Protein AF-A0AAV2QDE0-F1 (afdb_monomer_lite)

Sequence (222 aa):
MNEEVVSFLNFLGCCQRCILVFLGVQTIEAYYDTSSIQKAITEIITTQSPKWESKVGSSVTEIAMTRCFGNTLSCKETEEVSAAVKRQKLNTCVTCLGLFQWACSKEAQNVMVDVIRTADYDCLDLSIVVTLPLSITFRVQRVWEQLLQNYPNFPSNHRIFTIDIMKELWKNITGPLVASQVGKAFHPGKQINLALEVKAHYPDDAKDCSVLFINMLWLKPN

pLDDT: mean 79.31, std 23.96, range [24.48, 97.75]

Secondary structure (DSSP, 8-state):
-HHHHHHHHHHHT--HHHHHHHTT---GGGGSSHHHHHHHHHHHHHSSS--------S----------------PPP------------PPPPTTTTTTTTGGGSHHHHHHHHHHHHHHT---SEEEEEEE--HHHHHHHHHHHHHHHHH-TTS--TTTTTHHHHHHHHHHHHHHHHHHHHTT-EE-TT---S-EEEEE---TTHHHHHHHHHHHHTT----

Structure (mmCIF, N/CA/C/O backbone):
data_AF-A0AAV2QDE0-F1
#
_entry.id   AF-A0AAV2QDE0-F1
#
loop_
_atom_site.group_PDB
_atom_site.id
_atom_site.type_symbol
_atom_site.label_atom_id
_atom_site.label_alt_id
_atom_site.label_comp_id
_atom_site.label_asym_id
_atom_site.label_entity_id
_atom_site.label_seq_id
_atom_site.pdbx_PDB_ins_code
_atom_site.Cartn_x
_atom_site.Cartn_y
_atom_site.Cartn_z
_atom_site.occupancy
_atom_site.B_iso_or_equiv
_atom_site.auth_seq_id
_atom_site.auth_comp_id
_atom_site.auth_asym_id
_atom_site.auth_atom_id
_atom_site.pdbx_PDB_model_num
ATOM 1 N N . MET A 1 1 ? 8.062 12.483 -20.525 1.00 83.75 1 MET A N 1
ATOM 2 C CA . MET A 1 1 ? 8.635 11.680 -19.422 1.00 83.75 1 MET A CA 1
ATOM 3 C C . MET A 1 1 ? 7.604 11.271 -18.369 1.00 83.75 1 MET A C 1
ATOM 5 O O . MET A 1 1 ? 7.247 10.106 -18.361 1.00 83.75 1 MET A O 1
ATOM 9 N N . ASN A 1 2 ? 7.086 12.156 -17.499 1.00 89.06 2 ASN A N 1
ATOM 10 C CA . ASN A 1 2 ? 6.163 11.729 -16.420 1.00 89.06 2 ASN A CA 1
ATOM 11 C C . ASN A 1 2 ? 4.865 11.080 -16.941 1.00 89.06 2 ASN A C 1
ATOM 13 O O . ASN A 1 2 ? 4.440 10.056 -16.415 1.00 89.06 2 ASN A O 1
ATOM 17 N N . GLU A 1 3 ? 4.270 11.628 -18.001 1.00 94.06 3 GLU A N 1
ATOM 18 C CA . GLU A 1 3 ? 3.082 11.053 -18.654 1.00 94.06 3 GLU A CA 1
ATOM 19 C C . GLU A 1 3 ? 3.340 9.656 -19.241 1.00 94.06 3 GLU A C 1
ATOM 21 O O . GLU A 1 3 ? 2.526 8.744 -19.085 1.00 94.06 3 GLU A O 1
ATOM 26 N N . GLU A 1 4 ? 4.502 9.464 -19.866 1.00 95.12 4 GLU A N 1
ATOM 27 C CA . GLU A 1 4 ? 4.924 8.180 -20.435 1.00 95.12 4 GLU A CA 1
ATOM 28 C C . GLU A 1 4 ? 5.150 7.148 -19.326 1.00 95.12 4 GLU A C 1
ATOM 30 O O . GLU A 1 4 ? 4.682 6.017 -19.435 1.00 95.12 4 GLU A O 1
ATOM 35 N N . VAL A 1 5 ? 5.775 7.551 -18.212 1.00 95.94 5 VAL A N 1
ATOM 36 C CA . VAL A 1 5 ? 5.958 6.705 -17.023 1.00 95.94 5 VAL A CA 1
ATOM 37 C C . VAL A 1 5 ? 4.614 6.302 -16.415 1.00 95.94 5 VAL A C 1
ATOM 39 O O . VAL A 1 5 ? 4.403 5.126 -16.124 1.00 95.94 5 VAL A O 1
ATOM 42 N N . VAL A 1 6 ? 3.674 7.240 -16.255 1.00 96.38 6 VAL A N 1
ATOM 43 C CA . VAL A 1 6 ? 2.316 6.940 -15.768 1.00 96.38 6 VAL A CA 1
ATOM 44 C C . VAL A 1 6 ? 1.616 5.953 -16.699 1.00 96.38 6 VAL A C 1
ATOM 46 O O . VAL A 1 6 ? 1.028 4.973 -16.235 1.00 96.38 6 VAL A O 1
ATOM 49 N N . SER A 1 7 ? 1.690 6.182 -18.008 1.00 96.56 7 SER A N 1
ATOM 50 C CA . SER A 1 7 ? 1.091 5.305 -19.018 1.00 96.56 7 SER A CA 1
ATOM 51 C C . SER A 1 7 ? 1.717 3.911 -18.992 1.00 96.56 7 SER A C 1
ATOM 53 O O . SER A 1 7 ? 1.004 2.911 -19.032 1.00 96.56 7 SER A O 1
ATOM 55 N N . PHE A 1 8 ? 3.037 3.833 -18.832 1.00 97.75 8 PHE A N 1
ATOM 56 C CA . PHE A 1 8 ? 3.780 2.585 -18.712 1.00 97.75 8 PHE A CA 1
ATOM 57 C C . PHE A 1 8 ? 3.402 1.795 -17.456 1.00 97.75 8 PHE A C 1
ATOM 59 O O . PHE A 1 8 ? 3.115 0.604 -17.542 1.00 97.75 8 PHE A O 1
ATOM 66 N N . LEU A 1 9 ? 3.334 2.441 -16.289 1.00 97.12 9 LEU A N 1
ATOM 67 C CA . LEU A 1 9 ? 2.935 1.775 -15.046 1.00 97.12 9 LEU A CA 1
ATOM 68 C C . LEU A 1 9 ? 1.473 1.302 -15.096 1.00 97.12 9 LEU A C 1
ATOM 70 O O . LEU A 1 9 ? 1.162 0.209 -14.621 1.00 97.12 9 LEU A O 1
ATOM 74 N N . ASN A 1 10 ? 0.578 2.081 -15.714 1.00 96.44 10 ASN A N 1
ATOM 75 C CA . ASN A 1 10 ? -0.789 1.633 -15.993 1.00 96.44 10 ASN A CA 1
ATOM 76 C C . ASN A 1 10 ? -0.799 0.408 -16.916 1.00 96.44 10 ASN A C 1
ATOM 78 O O . ASN A 1 10 ? -1.497 -0.561 -16.627 1.00 96.44 10 ASN A O 1
ATOM 82 N N . PHE A 1 11 ? -0.004 0.426 -17.990 1.00 96.56 11 PHE A N 1
ATOM 83 C CA . PHE A 1 11 ? 0.125 -0.693 -18.925 1.00 96.56 11 PHE A CA 1
ATOM 84 C C . PHE A 1 11 ? 0.644 -1.968 -18.244 1.00 96.56 11 PHE A C 1
ATOM 86 O O . PHE A 1 11 ? 0.137 -3.055 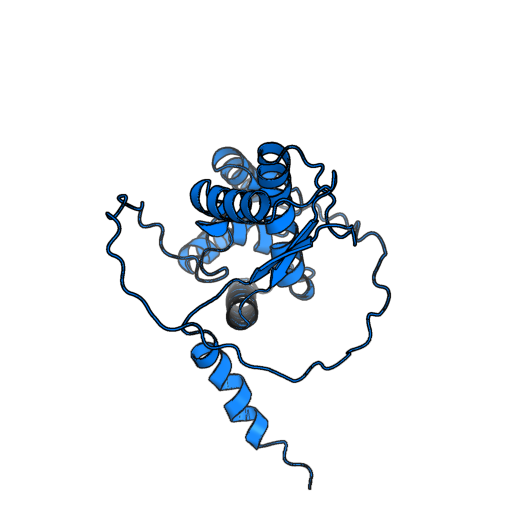-18.513 1.00 96.56 11 PHE A O 1
ATOM 93 N N . LEU A 1 12 ? 1.587 -1.846 -17.302 1.00 96.44 12 LEU A N 1
ATOM 94 C CA . LEU A 1 12 ? 2.040 -2.970 -16.477 1.00 96.44 12 LEU A CA 1
ATOM 95 C C . LEU A 1 12 ? 0.949 -3.513 -15.537 1.00 96.44 12 LEU A C 1
ATOM 97 O O . LEU A 1 12 ? 1.091 -4.622 -15.028 1.00 96.44 12 LEU A O 1
ATOM 101 N N . GLY A 1 13 ? -0.132 -2.766 -15.300 1.00 96.69 13 GLY A N 1
ATOM 102 C CA . GLY A 1 13 ? -1.232 -3.155 -14.417 1.00 96.69 13 GLY A CA 1
ATOM 103 C C . GLY A 1 13 ? -1.088 -2.651 -12.978 1.00 96.69 13 GLY A C 1
ATOM 104 O O . GLY A 1 13 ? -1.646 -3.250 -12.051 1.00 96.69 13 GLY A O 1
ATOM 105 N N . CYS A 1 14 ? -0.325 -1.579 -12.746 1.00 97.50 14 CYS A N 1
ATOM 106 C CA . CYS A 1 14 ? -0.274 -0.919 -11.444 1.00 97.50 14 CYS A CA 1
ATOM 107 C C . CYS A 1 14 ? -1.583 -0.162 -11.167 1.00 97.50 14 CYS A C 1
ATOM 109 O O . CYS A 1 14 ? -2.094 0.560 -12.017 1.00 97.50 14 CYS A O 1
ATOM 111 N N . CYS A 1 15 ? -2.109 -0.263 -9.943 1.00 96.88 15 CYS A N 1
ATOM 112 C CA . CYS A 1 15 ? -3.189 0.625 -9.509 1.00 96.88 15 CYS A CA 1
ATOM 113 C C . CYS A 1 15 ? -2.676 2.059 -9.320 1.00 96.88 15 CYS A C 1
ATOM 115 O O . CYS A 1 15 ? -1.498 2.269 -9.030 1.00 96.88 15 CYS A O 1
ATOM 117 N N . GLN A 1 16 ? -3.574 3.042 -9.385 1.00 96.12 16 GLN A N 1
ATOM 118 C CA . GLN A 1 16 ? -3.204 4.459 -9.322 1.00 96.12 16 GLN A CA 1
ATOM 119 C C . GLN A 1 16 ? -2.450 4.849 -8.038 1.00 96.12 16 GLN A C 1
ATOM 121 O O . GLN A 1 16 ? -1.504 5.626 -8.095 1.00 96.12 16 GLN A O 1
ATOM 126 N N . ARG A 1 17 ? -2.785 4.252 -6.887 1.00 96.50 17 ARG A N 1
ATOM 127 C CA . ARG A 1 17 ? -2.026 4.462 -5.641 1.00 96.50 17 ARG A CA 1
ATOM 128 C C . ARG A 1 17 ? -0.595 3.922 -5.742 1.00 96.50 17 ARG A C 1
ATOM 130 O O . ARG A 1 17 ? 0.334 4.595 -5.323 1.00 96.50 17 ARG A O 1
ATOM 137 N N . CYS A 1 18 ? -0.381 2.751 -6.351 1.00 96.94 18 CYS A N 1
ATOM 138 C CA . CYS A 1 18 ? 0.980 2.266 -6.617 1.00 96.94 18 CYS A CA 1
ATOM 139 C C . CYS A 1 18 ? 1.737 3.185 -7.576 1.00 96.94 18 CYS A C 1
ATOM 141 O O . CYS A 1 18 ? 2.930 3.384 -7.384 1.00 96.94 18 CYS A O 1
ATOM 143 N N . ILE A 1 19 ? 1.059 3.759 -8.573 1.00 96.75 19 ILE A N 1
ATOM 144 C CA . ILE A 1 19 ? 1.671 4.729 -9.489 1.00 96.75 19 ILE A CA 1
ATOM 145 C C . ILE A 1 19 ? 2.197 5.935 -8.705 1.00 96.75 19 ILE A C 1
ATOM 147 O O . ILE A 1 19 ? 3.362 6.280 -8.862 1.00 96.75 19 ILE A O 1
ATOM 151 N N . LEU A 1 20 ? 1.399 6.512 -7.801 1.00 95.88 20 LEU A N 1
ATOM 152 C CA . LEU A 1 20 ? 1.847 7.606 -6.930 1.00 95.88 20 LEU A CA 1
ATOM 153 C C . LEU A 1 20 ? 3.076 7.224 -6.085 1.00 95.88 20 LEU A C 1
ATOM 155 O O . LEU A 1 20 ? 4.007 8.022 -5.973 1.00 95.88 20 LEU A O 1
ATOM 159 N N . VAL A 1 21 ? 3.126 5.990 -5.567 1.00 95.81 21 VAL A N 1
ATOM 160 C CA . VAL A 1 21 ? 4.298 5.484 -4.831 1.00 95.81 21 VAL A CA 1
ATOM 161 C C . VAL A 1 21 ? 5.543 5.436 -5.724 1.00 95.81 21 VAL A C 1
ATOM 163 O O . VAL A 1 21 ? 6.599 5.918 -5.319 1.00 95.81 21 VAL A O 1
ATOM 166 N N . PHE A 1 22 ? 5.441 4.903 -6.948 1.00 95.50 22 PHE A N 1
ATOM 167 C CA . PHE A 1 22 ? 6.568 4.879 -7.892 1.00 95.50 22 PHE A CA 1
ATOM 168 C C . PHE A 1 22 ? 7.001 6.284 -8.320 1.00 95.50 22 PHE A C 1
ATOM 170 O O . PHE A 1 22 ? 8.195 6.525 -8.477 1.00 95.50 22 PHE A O 1
ATOM 177 N N . LEU A 1 23 ? 6.063 7.225 -8.426 1.00 93.25 23 LEU A N 1
ATOM 178 C CA . LEU A 1 23 ? 6.340 8.640 -8.688 1.00 93.25 23 LEU A CA 1
ATOM 179 C C . LEU A 1 23 ? 6.908 9.392 -7.471 1.00 93.25 23 LEU A C 1
ATOM 181 O O . LEU A 1 23 ? 7.260 10.562 -7.594 1.00 93.25 23 LEU A O 1
ATOM 185 N N . GLY A 1 24 ? 7.021 8.739 -6.310 1.00 91.38 24 GLY A N 1
ATOM 186 C CA . GLY A 1 24 ? 7.636 9.312 -5.113 1.00 91.38 24 GLY A CA 1
ATOM 187 C C . GLY A 1 24 ? 6.728 10.260 -4.326 1.00 91.38 24 GLY A C 1
ATOM 188 O O . GLY A 1 24 ? 7.225 11.061 -3.538 1.00 91.38 24 GLY A O 1
ATOM 189 N N . VAL A 1 25 ? 5.407 10.187 -4.509 1.00 91.38 25 VAL A N 1
ATOM 190 C CA . VAL A 1 25 ? 4.454 11.018 -3.762 1.00 91.38 25 VAL A CA 1
ATOM 191 C C . VAL A 1 25 ? 4.345 10.521 -2.326 1.00 91.38 25 VAL A C 1
ATOM 193 O O . VAL A 1 25 ? 3.941 9.385 -2.086 1.00 91.38 25 VAL A O 1
ATOM 196 N N . GLN A 1 26 ? 4.672 11.380 -1.364 1.00 84.69 26 GLN A N 1
ATOM 197 C CA . GLN A 1 26 ? 4.630 11.044 0.066 1.00 84.69 26 GLN A CA 1
ATOM 198 C C . GLN A 1 26 ? 3.482 11.726 0.819 1.00 84.69 26 GLN A C 1
ATOM 200 O O . GLN A 1 26 ? 3.213 11.375 1.965 1.00 84.69 26 GLN A O 1
ATOM 205 N N . THR A 1 27 ? 2.791 12.683 0.194 1.00 89.56 27 THR A N 1
ATOM 206 C CA . THR A 1 27 ? 1.633 13.356 0.791 1.00 89.56 27 THR A CA 1
ATOM 207 C C . THR A 1 27 ? 0.468 12.387 0.882 1.00 89.56 27 THR A C 1
ATOM 209 O O . THR A 1 27 ? 0.013 11.840 -0.122 1.00 89.56 27 THR A O 1
ATOM 212 N N . ILE A 1 28 ? -0.014 12.141 2.096 1.00 90.69 28 ILE A N 1
ATOM 213 C CA . ILE A 1 28 ? -1.035 11.124 2.330 1.00 90.69 28 ILE A CA 1
ATOM 214 C C . ILE A 1 28 ? -2.388 11.501 1.728 1.00 90.69 28 ILE A C 1
ATOM 216 O O . ILE A 1 28 ? -3.128 10.641 1.254 1.00 90.69 28 ILE A O 1
ATOM 220 N N . GLU A 1 29 ? -2.681 12.795 1.687 1.00 92.62 29 GLU A N 1
ATOM 221 C CA . GLU A 1 29 ? -3.924 13.353 1.173 1.00 92.62 29 GLU A CA 1
ATOM 222 C C . GLU A 1 29 ? -4.136 12.964 -0.293 1.00 92.62 29 GLU A C 1
ATOM 224 O O . GLU A 1 29 ? -5.266 12.741 -0.720 1.00 92.62 29 GLU A O 1
ATOM 229 N N . ALA A 1 30 ? -3.045 12.772 -1.044 1.00 94.50 30 ALA A N 1
ATOM 230 C CA . ALA A 1 30 ? -3.083 12.314 -2.428 1.00 94.50 30 ALA A CA 1
ATOM 231 C C . ALA A 1 30 ? -3.650 10.890 -2.594 1.00 94.50 30 ALA A C 1
ATOM 233 O O . ALA A 1 30 ? -3.964 10.491 -3.712 1.00 94.50 30 ALA A O 1
ATOM 234 N N . TYR A 1 31 ? -3.785 10.111 -1.515 1.00 94.69 31 TYR A N 1
ATOM 235 C CA . TYR A 1 31 ? -4.162 8.696 -1.564 1.00 94.69 31 TYR A CA 1
ATOM 236 C C . TYR A 1 31 ? -5.587 8.393 -1.085 1.00 94.69 31 TYR A C 1
ATOM 238 O O . TYR A 1 31 ? -6.036 7.248 -1.240 1.00 94.69 31 TYR A O 1
ATOM 246 N N . TYR A 1 32 ? -6.302 9.360 -0.504 1.00 90.00 32 TYR A N 1
ATOM 247 C CA . TYR A 1 32 ? -7.589 9.099 0.150 1.00 90.00 32 TYR A CA 1
ATOM 248 C C . TYR A 1 32 ? -8.667 8.633 -0.824 1.00 90.00 32 TYR A C 1
ATOM 250 O O . TYR A 1 32 ? -9.227 7.547 -0.655 1.00 90.00 32 TYR A O 1
ATOM 258 N N . ASP A 1 33 ? -8.904 9.392 -1.885 1.00 90.31 33 ASP A N 1
ATOM 259 C CA . ASP A 1 33 ? -9.987 9.142 -2.828 1.00 90.31 33 ASP A CA 1
ATOM 260 C C . ASP A 1 33 ? -9.535 9.308 -4.285 1.00 90.31 33 ASP A C 1
ATOM 262 O O . ASP A 1 33 ? -8.463 9.837 -4.582 1.00 90.31 33 ASP A O 1
ATOM 266 N N . THR A 1 34 ? -10.366 8.837 -5.214 1.00 90.69 34 THR A N 1
ATOM 267 C CA . THR A 1 34 ? -10.059 8.855 -6.649 1.00 90.69 34 THR A CA 1
ATOM 268 C C . THR A 1 34 ? -9.811 10.262 -7.190 1.00 90.69 34 THR A C 1
ATOM 270 O O . THR A 1 34 ? -8.960 10.415 -8.062 1.00 90.69 34 THR A O 1
ATOM 273 N N . SER A 1 35 ? -10.502 11.286 -6.680 1.00 94.31 35 SER A N 1
ATOM 274 C CA . SER A 1 35 ? -10.312 12.665 -7.139 1.00 94.31 35 SER A CA 1
ATOM 275 C C . SER A 1 35 ? -8.966 13.223 -6.677 1.00 94.31 35 SER A C 1
ATOM 277 O O . SER A 1 35 ? -8.234 13.787 -7.490 1.00 94.31 35 SER A O 1
ATOM 279 N N . SER A 1 36 ? -8.580 12.966 -5.424 1.00 94.38 36 SER A N 1
ATOM 280 C CA . SER A 1 36 ? -7.265 13.338 -4.886 1.00 94.38 36 SER A CA 1
ATOM 281 C C . SER A 1 36 ? -6.127 12.641 -5.638 1.00 94.38 36 SER A C 1
ATOM 283 O O . SER A 1 36 ? -5.142 13.280 -6.013 1.00 94.38 36 SER A O 1
ATOM 285 N N . ILE A 1 37 ? -6.304 11.356 -5.957 1.00 94.50 37 ILE A N 1
ATOM 286 C CA . ILE A 1 37 ? -5.342 10.574 -6.743 1.00 94.50 37 ILE A CA 1
ATOM 287 C C . ILE A 1 37 ? -5.195 11.145 -8.158 1.00 94.50 37 ILE A C 1
ATOM 289 O O . ILE A 1 37 ? -4.079 11.361 -8.630 1.00 94.50 37 ILE A O 1
ATOM 293 N N . GLN A 1 38 ? -6.309 11.400 -8.850 1.00 94.38 38 GLN A N 1
ATOM 294 C CA . GLN A 1 38 ? -6.293 11.955 -10.206 1.00 94.38 38 GLN A CA 1
ATOM 295 C C . GLN A 1 38 ? -5.673 13.350 -10.242 1.00 94.38 38 GLN A C 1
ATOM 297 O O . GLN A 1 38 ? -4.896 13.648 -11.151 1.00 94.38 38 GLN A O 1
ATOM 302 N N . LYS A 1 39 ? -5.973 14.183 -9.242 1.00 95.19 39 LYS A N 1
ATOM 303 C CA . LYS A 1 39 ? -5.372 15.505 -9.086 1.00 95.19 39 LYS A CA 1
ATOM 304 C C . LYS A 1 39 ? -3.854 15.402 -8.944 1.00 95.19 39 LYS A C 1
ATOM 306 O O . LYS A 1 39 ? -3.148 16.030 -9.723 1.00 95.19 39 LYS A O 1
ATOM 311 N N . ALA A 1 40 ? -3.359 14.550 -8.046 1.00 95.00 40 ALA A N 1
ATOM 312 C CA . ALA A 1 40 ? -1.923 14.355 -7.847 1.00 95.00 40 ALA A CA 1
ATOM 313 C C . ALA A 1 40 ? -1.218 13.838 -9.116 1.00 95.00 40 ALA A C 1
ATOM 315 O O . ALA A 1 40 ? -0.166 14.350 -9.491 1.00 95.00 40 ALA A O 1
ATOM 316 N N . ILE A 1 41 ? -1.812 12.867 -9.822 1.00 94.25 41 ILE A N 1
ATOM 317 C CA . ILE A 1 41 ? -1.270 12.376 -11.102 1.00 94.25 41 ILE A CA 1
ATOM 318 C C . ILE A 1 41 ? -1.211 13.510 -12.133 1.00 94.25 41 ILE A C 1
ATOM 320 O O . ILE A 1 41 ? -0.186 13.687 -12.789 1.00 94.25 41 ILE A O 1
ATOM 324 N N . THR A 1 42 ? -2.288 14.286 -12.260 1.00 94.00 42 THR A N 1
ATOM 325 C CA . THR A 1 42 ? -2.366 15.397 -13.218 1.00 94.00 42 THR A CA 1
ATOM 326 C C . THR A 1 42 ? -1.314 16.456 -12.905 1.00 94.00 42 THR A C 1
ATOM 328 O O . THR A 1 42 ? -0.580 16.857 -13.802 1.00 94.00 42 THR A O 1
ATOM 331 N N . GLU A 1 43 ? -1.169 16.841 -11.635 1.00 93.56 43 GLU A N 1
ATOM 332 C CA . GLU A 1 43 ? -0.164 17.809 -11.185 1.00 93.56 43 GLU A CA 1
ATOM 333 C C . GLU A 1 43 ? 1.264 17.357 -11.523 1.00 93.56 43 GLU A C 1
ATOM 335 O O . GLU A 1 43 ? 2.071 18.166 -11.983 1.00 93.56 43 GLU A O 1
ATOM 340 N N . ILE A 1 44 ? 1.581 16.068 -11.364 1.00 91.00 44 ILE A N 1
ATOM 341 C CA . ILE A 1 44 ? 2.902 15.506 -11.698 1.00 91.00 44 ILE A CA 1
ATOM 342 C C . ILE A 1 44 ? 3.142 15.470 -13.208 1.00 91.00 44 ILE A C 1
ATOM 344 O O . ILE A 1 44 ? 4.268 15.678 -13.663 1.00 91.00 44 ILE A O 1
ATOM 348 N N . ILE A 1 45 ? 2.101 15.203 -13.996 1.00 92.25 45 ILE A N 1
ATOM 349 C CA . ILE A 1 45 ? 2.188 15.233 -15.458 1.00 92.25 45 ILE A CA 1
ATOM 350 C C . ILE A 1 45 ? 2.434 16.667 -15.940 1.00 92.25 45 ILE A C 1
ATOM 352 O O . ILE A 1 45 ? 3.302 16.885 -16.784 1.00 92.25 45 ILE A O 1
ATOM 356 N N . THR A 1 46 ? 1.720 17.649 -15.381 1.00 89.56 46 THR A N 1
ATOM 357 C CA . THR A 1 46 ? 1.834 19.057 -15.787 1.00 89.56 46 THR A CA 1
ATOM 358 C C . THR A 1 46 ? 3.105 19.731 -15.275 1.00 89.56 46 THR A C 1
ATOM 360 O O . THR A 1 46 ? 3.628 20.637 -15.922 1.00 89.56 46 THR A O 1
ATOM 363 N N . THR A 1 47 ? 3.625 19.306 -14.122 1.00 81.94 47 THR A N 1
ATOM 364 C CA . THR A 1 47 ? 4.826 19.891 -13.516 1.00 81.94 47 THR A CA 1
ATOM 365 C C . THR A 1 47 ? 6.048 19.102 -13.978 1.00 81.94 47 THR A C 1
ATOM 367 O O . THR A 1 47 ? 6.300 17.999 -13.505 1.00 81.94 47 THR A O 1
ATOM 370 N N . GLN A 1 48 ? 6.844 19.657 -14.894 1.00 59.50 48 GLN A N 1
ATOM 371 C CA . GLN A 1 48 ? 8.017 18.988 -15.489 1.00 59.50 48 GLN A CA 1
ATOM 372 C C . GLN A 1 48 ? 9.183 18.679 -14.516 1.00 59.50 48 GLN A C 1
ATOM 374 O O . GLN A 1 48 ? 10.283 18.373 -14.967 1.00 59.50 48 GLN A O 1
ATOM 379 N N . SER A 1 49 ? 8.994 18.718 -13.193 1.00 48.62 49 SER A N 1
ATOM 380 C CA . SER A 1 49 ? 10.010 18.249 -12.244 1.00 48.62 49 SER A CA 1
ATOM 381 C C . SER A 1 49 ? 9.418 17.937 -10.863 1.00 48.62 49 SER A C 1
ATOM 383 O O . SER A 1 49 ? 8.734 18.796 -10.296 1.00 48.62 49 SER A O 1
ATOM 385 N N . PRO A 1 50 ? 9.679 16.753 -10.276 1.00 46.56 50 PRO A N 1
ATOM 386 C CA . PRO A 1 50 ? 9.341 16.495 -8.884 1.00 46.56 50 PRO A CA 1
ATOM 387 C C . PRO A 1 50 ? 10.269 17.302 -7.963 1.00 46.56 50 PRO A C 1
ATOM 389 O O . PRO A 1 50 ? 11.481 17.086 -7.924 1.00 46.56 50 PRO A O 1
ATOM 392 N N . LYS A 1 51 ? 9.693 18.222 -7.179 1.00 40.56 51 LYS A N 1
ATOM 393 C CA . LYS A 1 51 ? 10.365 18.783 -5.999 1.00 40.56 51 LYS A CA 1
ATOM 394 C C . LYS A 1 51 ? 10.436 17.683 -4.941 1.00 40.56 51 LYS A C 1
ATOM 396 O O . LYS A 1 51 ? 9.449 17.421 -4.261 1.00 40.56 51 LYS A O 1
ATOM 401 N N . TRP A 1 52 ? 11.578 17.012 -4.835 1.00 51.53 52 TRP A N 1
ATOM 402 C CA . TRP A 1 52 ? 11.844 16.130 -3.704 1.00 51.53 52 TRP A CA 1
ATOM 403 C C . TRP A 1 52 ? 12.384 16.974 -2.541 1.00 51.53 52 TRP A C 1
ATOM 405 O O . TRP A 1 52 ? 13.358 17.708 -2.698 1.00 51.53 52 TRP A O 1
ATOM 415 N N . GLU A 1 53 ? 11.758 16.875 -1.371 1.00 35.72 53 GLU A N 1
ATOM 416 C CA . GLU A 1 53 ? 12.309 17.373 -0.110 1.00 35.72 53 GLU A CA 1
ATOM 417 C C . GLU A 1 53 ? 12.465 16.178 0.833 1.00 35.72 53 GLU A C 1
ATOM 419 O O . GLU A 1 53 ? 11.482 15.580 1.270 1.00 35.72 53 GLU A O 1
ATOM 424 N N . SER A 1 54 ? 13.708 15.796 1.142 1.00 35.31 54 SER A N 1
ATOM 425 C CA . SER A 1 54 ? 13.969 14.783 2.166 1.00 35.31 54 SER A CA 1
ATOM 426 C C . SER A 1 54 ? 13.669 15.355 3.543 1.00 35.31 54 SER A C 1
ATOM 428 O O . SER A 1 54 ? 14.462 16.109 4.102 1.00 35.31 54 SER A O 1
ATOM 430 N N . LYS A 1 55 ? 12.562 14.917 4.136 1.00 32.38 55 LYS A N 1
ATOM 431 C CA . LYS A 1 55 ? 12.407 14.871 5.592 1.00 32.38 55 LYS A CA 1
ATOM 432 C C . LYS A 1 55 ? 12.161 13.431 6.022 1.00 32.38 55 LYS A C 1
ATOM 434 O O . LYS A 1 55 ? 11.088 13.083 6.498 1.00 32.38 55 LYS A O 1
ATOM 439 N N . VAL A 1 56 ? 13.186 12.590 5.877 1.00 33.66 56 VAL A N 1
ATOM 440 C CA . VAL A 1 56 ? 13.274 11.374 6.692 1.00 33.66 56 VAL A CA 1
ATOM 441 C C . VAL A 1 56 ? 13.718 11.828 8.080 1.00 33.66 56 VAL A C 1
ATOM 443 O O . VAL A 1 56 ? 14.901 12.031 8.344 1.00 33.66 56 VAL A O 1
ATOM 446 N N . GLY A 1 57 ? 12.732 12.094 8.935 1.00 32.47 57 GLY A N 1
ATOM 447 C CA . GLY A 1 57 ? 12.933 12.296 10.361 1.00 32.47 57 GLY A CA 1
ATOM 448 C C . GLY A 1 57 ? 13.466 11.012 10.988 1.00 32.47 57 GLY A C 1
ATOM 449 O O . GLY A 1 57 ? 12.885 9.941 10.839 1.00 32.47 57 GLY A O 1
ATOM 450 N N . SER A 1 58 ? 14.605 11.157 11.652 1.00 34.16 58 SER A N 1
ATOM 451 C CA . SER A 1 58 ? 15.347 10.144 12.389 1.00 34.16 58 SER A CA 1
ATOM 452 C C . SER A 1 58 ? 14.476 9.367 13.386 1.00 34.16 58 SER A C 1
ATOM 454 O O . SER A 1 58 ? 13.919 9.956 14.309 1.00 34.16 58 SER A O 1
ATOM 456 N N . SER A 1 59 ? 14.391 8.048 13.204 1.00 30.12 59 SER A N 1
ATOM 457 C CA . SER A 1 59 ? 14.165 7.047 14.259 1.00 30.12 59 SER A CA 1
ATOM 458 C C . SER A 1 59 ? 14.354 5.645 13.663 1.00 30.12 59 SER A C 1
ATOM 460 O O . SER A 1 59 ? 13.431 4.834 13.614 1.00 30.12 59 SER A O 1
ATOM 462 N N . VAL A 1 60 ? 15.559 5.355 13.170 1.00 29.45 60 VAL A N 1
ATOM 463 C CA . VAL A 1 60 ? 16.001 3.969 12.972 1.00 29.45 60 VAL A CA 1
ATOM 464 C C . VAL A 1 60 ? 16.904 3.637 14.152 1.00 29.45 60 VAL A C 1
ATOM 466 O O . VAL A 1 60 ? 18.119 3.774 14.074 1.00 29.45 60 VAL A O 1
ATOM 469 N N . THR A 1 61 ? 16.305 3.280 15.286 1.00 27.47 61 THR A N 1
ATOM 470 C CA . THR A 1 61 ? 17.021 2.513 16.310 1.00 27.47 61 THR A CA 1
ATOM 471 C C . THR A 1 61 ? 16.894 1.041 15.966 1.00 27.47 61 THR A C 1
ATOM 473 O O . THR A 1 61 ? 15.791 0.538 15.750 1.00 27.47 61 THR A O 1
ATOM 476 N N . GLU A 1 62 ? 18.052 0.395 15.882 1.00 30.34 62 GLU A N 1
ATOM 477 C CA . GLU A 1 62 ? 18.258 -1.034 15.694 1.00 30.34 62 GLU A CA 1
ATOM 478 C C . GLU A 1 62 ? 17.259 -1.863 16.508 1.00 30.34 62 GLU A C 1
ATOM 480 O O . GLU A 1 62 ? 17.244 -1.809 17.737 1.00 30.34 62 GLU A O 1
ATOM 485 N N . ILE A 1 63 ? 16.454 -2.680 15.829 1.00 30.03 63 ILE A N 1
ATOM 486 C CA . ILE A 1 63 ? 15.800 -3.818 16.471 1.00 30.03 63 ILE A CA 1
ATOM 487 C C . ILE A 1 63 ? 16.492 -5.066 15.948 1.00 30.03 63 ILE A C 1
ATOM 489 O O . ILE A 1 63 ? 16.345 -5.465 14.791 1.00 30.03 63 ILE A O 1
ATOM 493 N N . ALA A 1 64 ? 17.303 -5.628 16.839 1.00 24.48 64 ALA A N 1
ATOM 494 C CA . ALA A 1 64 ? 17.979 -6.897 16.697 1.00 24.48 64 ALA A CA 1
ATOM 495 C C . ALA A 1 64 ? 17.009 -8.007 16.263 1.00 24.48 64 ALA A C 1
ATOM 497 O O . ALA A 1 64 ? 15.875 -8.107 16.736 1.00 24.48 64 ALA A O 1
ATOM 498 N N . MET A 1 65 ? 17.489 -8.867 15.364 1.00 27.34 65 MET A N 1
ATOM 499 C CA . MET A 1 65 ? 16.813 -10.096 14.968 1.00 27.34 65 MET A CA 1
ATOM 500 C C . MET A 1 65 ? 16.674 -11.029 16.176 1.00 27.34 65 MET A C 1
ATOM 502 O O . MET A 1 65 ? 17.634 -11.702 16.551 1.00 27.34 65 MET A O 1
ATOM 506 N N . THR A 1 66 ? 15.469 -11.147 16.725 1.00 27.50 66 THR A N 1
ATOM 507 C CA . THR A 1 66 ? 15.117 -12.264 17.607 1.00 27.50 66 THR A CA 1
ATOM 508 C C . THR A 1 66 ? 14.249 -13.243 16.826 1.00 27.50 66 THR A C 1
ATOM 510 O O . THR A 1 66 ? 13.136 -12.931 16.408 1.00 27.50 66 THR A O 1
ATOM 513 N N . ARG A 1 67 ? 14.804 -14.435 16.586 1.00 28.81 67 ARG A N 1
ATOM 514 C CA . ARG A 1 67 ? 14.112 -15.595 16.013 1.00 28.81 67 ARG A CA 1
ATOM 515 C C . ARG A 1 67 ? 13.033 -16.067 16.988 1.00 28.81 67 ARG A C 1
ATOM 517 O O . ARG A 1 67 ? 13.366 -16.384 18.124 1.00 28.81 67 ARG A O 1
ATOM 524 N N . CYS A 1 68 ? 11.803 -16.242 16.513 1.00 29.30 68 CYS A N 1
ATOM 525 C CA . CYS A 1 68 ? 10.808 -17.070 17.193 1.00 29.30 68 CYS A CA 1
ATOM 526 C C . CYS A 1 68 ? 10.329 -18.169 16.239 1.00 29.30 68 CYS A C 1
ATOM 528 O O . CYS A 1 68 ? 9.705 -17.909 15.213 1.00 29.30 68 CYS A O 1
ATOM 530 N N . PHE A 1 69 ? 10.705 -19.398 16.590 1.00 25.56 69 PHE A N 1
ATOM 531 C CA . PHE A 1 69 ? 10.253 -20.667 16.028 1.00 25.56 69 PHE A CA 1
ATOM 532 C C . PHE A 1 69 ? 9.099 -21.198 16.901 1.00 25.56 69 PHE A C 1
ATOM 534 O O . PHE A 1 69 ? 9.197 -21.129 18.124 1.00 25.56 69 PHE A O 1
ATOM 541 N N . GLY A 1 70 ? 8.075 -21.792 16.273 1.00 25.81 70 GLY A N 1
ATOM 542 C CA . GLY A 1 70 ? 6.993 -22.567 16.915 1.00 25.81 70 G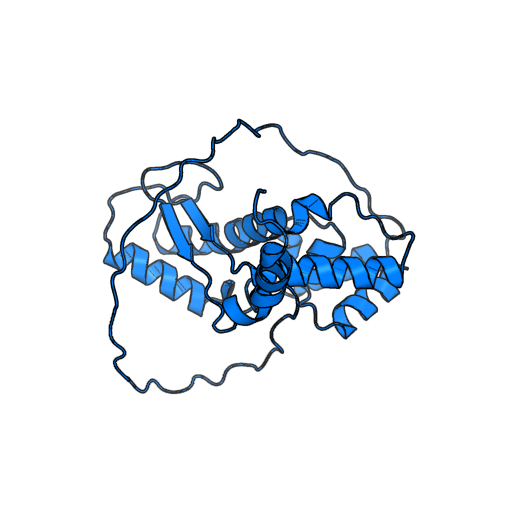LY A CA 1
ATOM 543 C C . GLY A 1 70 ? 5.747 -21.740 17.278 1.00 25.81 70 GLY A C 1
ATOM 544 O O . GLY A 1 70 ? 5.871 -20.608 17.720 1.00 25.81 70 GLY A O 1
ATOM 545 N N . ASN A 1 71 ? 4.501 -22.192 17.116 1.00 28.47 71 ASN A N 1
ATOM 546 C CA . ASN A 1 71 ? 3.957 -23.484 16.699 1.00 28.47 71 ASN A CA 1
ATOM 547 C C . ASN A 1 71 ? 2.640 -23.284 15.928 1.00 28.47 71 ASN A C 1
ATOM 549 O O . ASN A 1 71 ? 1.885 -22.343 16.164 1.00 28.47 71 ASN A O 1
ATOM 553 N N . THR A 1 72 ? 2.383 -24.228 15.028 1.00 33.34 7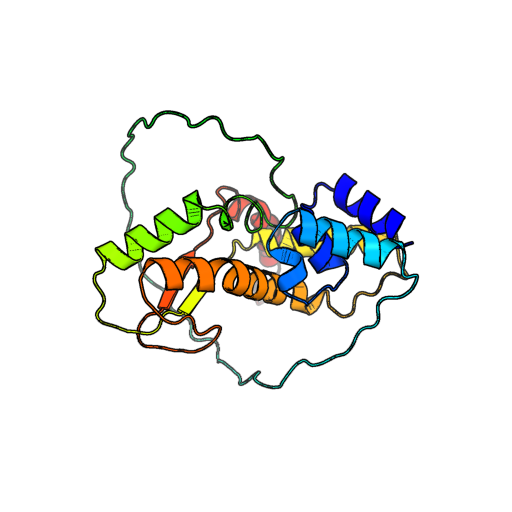2 THR A N 1
ATOM 554 C CA . THR A 1 72 ? 1.184 -24.412 14.210 1.00 33.34 72 THR A CA 1
ATOM 555 C C . THR A 1 72 ? -0.093 -24.504 15.050 1.00 33.34 72 THR A C 1
ATOM 557 O O . THR A 1 72 ? -0.218 -25.394 15.888 1.00 33.34 72 THR A O 1
ATOM 560 N N . LEU A 1 73 ? -1.085 -23.666 14.742 1.00 30.69 73 LEU A N 1
ATOM 561 C CA . LEU A 1 73 ? -2.492 -23.958 15.018 1.00 30.69 73 LEU A CA 1
ATOM 562 C C . LEU A 1 73 ? -3.255 -23.964 13.692 1.00 30.69 73 LEU A C 1
ATOM 564 O O . LEU A 1 73 ? -3.411 -22.950 13.020 1.00 30.69 73 LEU A O 1
ATOM 568 N N . SER A 1 74 ? -3.650 -25.176 13.311 1.00 29.03 74 SER A N 1
ATOM 569 C CA . SER A 1 74 ? -4.452 -25.518 12.143 1.00 29.03 74 SER A CA 1
ATOM 570 C C . SER A 1 74 ? -5.924 -25.248 12.453 1.00 29.03 74 SER A C 1
ATOM 572 O O . SER A 1 74 ? -6.515 -25.975 13.253 1.00 29.03 74 SER A O 1
ATOM 574 N N . CYS A 1 75 ? -6.535 -24.273 11.784 1.00 25.61 75 CYS A N 1
ATOM 575 C CA . CYS A 1 75 ? -7.988 -24.117 11.778 1.00 25.61 75 CYS A CA 1
ATOM 576 C C . CYS A 1 75 ? -8.556 -24.772 10.515 1.00 25.61 75 CYS A C 1
ATOM 578 O O . CYS A 1 75 ? -8.178 -24.420 9.400 1.00 25.61 75 CYS A O 1
ATOM 580 N N . LYS A 1 76 ? -9.414 -25.774 10.731 1.00 25.86 76 LYS A N 1
ATOM 581 C CA . LYS A 1 76 ? -10.079 -26.577 9.703 1.00 25.86 76 LYS A CA 1
ATOM 582 C C . LYS A 1 76 ? -11.037 -25.724 8.871 1.00 25.86 76 LYS A C 1
ATOM 584 O O . LYS A 1 76 ? -11.738 -24.867 9.403 1.00 25.86 76 LYS A O 1
ATOM 589 N N . GLU A 1 77 ? -11.073 -26.028 7.580 1.00 29.16 77 GLU A N 1
ATOM 590 C CA . GLU A 1 77 ? -12.033 -25.512 6.609 1.00 29.16 77 GLU A CA 1
ATOM 591 C C . GLU A 1 77 ? -13.462 -25.838 7.054 1.00 29.16 77 GLU A C 1
ATOM 593 O O . GLU A 1 77 ? -13.779 -26.982 7.380 1.00 29.16 77 GLU A O 1
ATOM 598 N N . THR A 1 78 ? -14.325 -24.824 7.075 1.00 25.45 78 THR A N 1
ATOM 599 C CA . THR A 1 78 ? -15.776 -25.022 7.096 1.00 25.45 78 THR A CA 1
ATOM 600 C C . THR A 1 78 ? -16.361 -24.137 6.004 1.00 25.45 78 THR A C 1
ATOM 602 O O . THR A 1 78 ? -16.165 -22.922 6.004 1.00 25.45 78 THR A O 1
ATOM 605 N N . GLU A 1 79 ? -16.991 -24.779 5.025 1.00 37.12 79 GLU A N 1
ATOM 606 C CA . GLU A 1 79 ? -17.709 -24.141 3.930 1.00 37.12 79 GLU A CA 1
ATOM 607 C C . GLU A 1 79 ? -18.967 -23.458 4.474 1.00 37.12 79 GLU A C 1
ATOM 609 O O . GLU A 1 79 ? -19.857 -24.132 4.985 1.00 37.12 79 GLU A O 1
ATOM 614 N N . GLU A 1 80 ? -19.082 -22.139 4.307 1.00 30.34 80 GLU A N 1
ATOM 615 C CA . GLU A 1 80 ? -20.376 -21.461 4.373 1.00 30.34 80 GLU A CA 1
ATOM 616 C C . GLU A 1 80 ? -20.546 -20.486 3.204 1.00 30.34 80 GLU A C 1
ATOM 618 O O . GLU A 1 80 ? -19.768 -19.559 2.962 1.00 30.34 80 GLU A O 1
ATOM 623 N N . VAL A 1 81 ? -21.606 -20.760 2.447 1.00 40.12 81 VAL A N 1
ATOM 624 C CA . VAL A 1 81 ? -22.078 -20.038 1.272 1.00 40.12 81 VAL A CA 1
ATOM 625 C C . VAL A 1 81 ? -22.640 -18.688 1.719 1.00 40.12 81 VAL A C 1
ATOM 627 O O . VAL A 1 81 ? -23.704 -18.633 2.329 1.00 40.12 81 VAL A O 1
ATOM 630 N N . SER A 1 82 ? -21.967 -17.584 1.379 1.00 34.91 82 SER A N 1
ATOM 631 C CA . SER A 1 82 ? -22.526 -16.235 1.542 1.00 34.91 82 SER A CA 1
ATOM 632 C C . SER A 1 82 ? -22.636 -15.513 0.200 1.00 34.91 82 SER A C 1
ATOM 634 O O . SER A 1 82 ? -21.747 -15.553 -0.654 1.00 34.91 82 SER A O 1
ATOM 636 N N . ALA A 1 83 ? -23.810 -14.916 -0.005 1.00 38.09 83 ALA A N 1
ATOM 637 C CA . ALA A 1 83 ? -24.272 -14.344 -1.257 1.00 38.09 83 ALA A CA 1
ATOM 638 C C . ALA A 1 83 ? -23.268 -13.347 -1.857 1.00 38.09 83 ALA A C 1
ATOM 640 O O . ALA A 1 83 ? -22.839 -12.385 -1.219 1.00 38.09 83 ALA A O 1
ATOM 641 N N . ALA A 1 84 ? -22.921 -13.574 -3.124 1.00 38.78 84 ALA A N 1
ATOM 642 C CA . ALA A 1 84 ? -21.976 -12.757 -3.864 1.00 38.78 84 ALA A CA 1
ATOM 643 C C . ALA A 1 84 ? -22.530 -11.341 -4.096 1.00 38.78 84 ALA A C 1
ATOM 645 O O . ALA A 1 84 ? -23.252 -11.077 -5.059 1.00 38.78 84 ALA A O 1
ATOM 646 N N . VAL A 1 85 ? -22.134 -10.405 -3.232 1.00 44.38 85 VAL A N 1
ATOM 647 C CA . VAL A 1 85 ? -22.145 -8.971 -3.537 1.00 44.38 85 VAL A CA 1
ATOM 648 C C . VAL A 1 85 ? -21.388 -8.787 -4.854 1.00 44.38 85 VAL A C 1
ATOM 650 O O . VAL A 1 85 ? -20.238 -9.218 -4.976 1.00 44.38 85 VAL A O 1
ATOM 653 N N . LYS A 1 86 ? -22.035 -8.201 -5.870 1.00 39.06 86 LYS A N 1
ATOM 654 C CA . LYS A 1 86 ? -21.430 -7.960 -7.188 1.00 39.06 86 LYS A CA 1
ATOM 655 C C . LYS A 1 86 ? -20.229 -7.023 -7.031 1.00 39.06 86 LYS A C 1
ATOM 657 O O . LYS A 1 86 ? -20.377 -5.809 -6.962 1.00 39.06 86 LYS A O 1
ATOM 662 N N . ARG A 1 87 ? -19.034 -7.613 -6.961 1.00 51.66 87 ARG A N 1
ATOM 663 C CA . ARG A 1 87 ? -17.749 -6.912 -6.888 1.00 51.66 87 ARG A CA 1
ATOM 664 C C . ARG A 1 87 ? -17.486 -6.224 -8.224 1.00 51.66 87 ARG A C 1
ATOM 666 O O . ARG A 1 87 ? -17.526 -6.874 -9.270 1.00 51.66 87 ARG A O 1
ATOM 673 N N . GLN A 1 88 ? -17.163 -4.937 -8.205 1.00 41.50 88 GLN A N 1
ATOM 674 C CA . GLN A 1 88 ? -16.576 -4.279 -9.368 1.00 41.50 88 GLN A CA 1
ATOM 675 C C . GLN A 1 88 ? -15.204 -4.934 -9.608 1.00 41.50 88 GLN A C 1
ATOM 677 O O . GLN A 1 88 ? -14.310 -4.817 -8.771 1.00 41.50 88 GLN A O 1
ATOM 682 N N . LYS A 1 89 ? -15.051 -5.707 -10.696 1.00 45.59 89 LYS A N 1
ATOM 683 C CA . LYS A 1 89 ? -13.773 -6.340 -11.070 1.00 45.59 89 LYS A CA 1
ATOM 684 C C . LYS A 1 89 ? -12.782 -5.256 -11.502 1.00 45.59 89 LYS A C 1
ATOM 686 O O . LYS A 1 89 ? -12.601 -5.005 -12.688 1.00 45.59 89 LYS A O 1
ATOM 691 N N . LEU A 1 90 ? -12.147 -4.596 -10.540 1.00 57.44 90 LEU A N 1
ATOM 692 C CA . LEU A 1 90 ? -10.857 -3.969 -10.785 1.00 57.44 90 LEU A CA 1
ATOM 693 C C . LEU A 1 90 ? -9.849 -5.102 -10.976 1.00 57.44 90 LEU A C 1
ATOM 695 O O . LEU A 1 90 ? -9.810 -6.031 -10.168 1.00 57.44 90 LEU A O 1
ATOM 699 N N . ASN A 1 91 ? -9.052 -5.044 -12.043 1.00 83.62 91 ASN A N 1
ATOM 700 C CA . ASN A 1 91 ? -7.917 -5.950 -12.177 1.00 83.62 91 ASN A CA 1
ATOM 701 C C . ASN A 1 91 ? -7.016 -5.767 -10.946 1.00 83.62 91 ASN A C 1
ATOM 703 O O . ASN A 1 91 ? -6.670 -4.636 -10.576 1.00 83.62 91 ASN A O 1
ATOM 707 N N . THR A 1 92 ? -6.690 -6.872 -10.276 1.00 92.38 92 THR A N 1
ATOM 708 C CA . THR A 1 92 ? -5.815 -6.860 -9.103 1.00 92.38 92 THR A CA 1
ATOM 709 C C . THR A 1 92 ? -4.471 -6.261 -9.493 1.00 92.38 92 THR A C 1
ATOM 711 O O . THR A 1 92 ? -3.851 -6.691 -10.464 1.00 92.38 92 THR A O 1
ATOM 714 N N . CYS A 1 93 ? -4.024 -5.261 -8.737 1.00 96.31 93 CYS A N 1
ATOM 715 C CA . CYS A 1 93 ? -2.761 -4.579 -8.989 1.00 96.31 93 CYS A CA 1
ATOM 716 C C . CYS A 1 93 ? -1.592 -5.571 -9.013 1.00 96.31 93 CYS A C 1
ATOM 718 O O . CYS A 1 93 ? -1.381 -6.296 -8.036 1.00 96.31 93 CYS A O 1
ATOM 720 N N . VAL A 1 94 ? -0.778 -5.539 -10.074 1.00 95.69 94 VAL A N 1
ATOM 721 C CA . VAL A 1 94 ? 0.382 -6.439 -10.212 1.00 95.69 94 VAL A CA 1
ATOM 722 C C . VAL A 1 94 ? 1.443 -6.220 -9.134 1.00 95.69 94 VAL A C 1
ATOM 724 O O . VAL A 1 94 ? 2.193 -7.147 -8.829 1.00 95.69 94 VAL A O 1
ATOM 727 N N . THR A 1 95 ? 1.487 -5.013 -8.557 1.00 95.94 95 THR A N 1
ATOM 728 C CA . THR A 1 95 ? 2.448 -4.598 -7.529 1.00 95.94 95 THR A CA 1
ATOM 729 C C . THR A 1 95 ? 1.968 -4.940 -6.125 1.00 95.94 95 THR A C 1
ATOM 731 O O . THR A 1 95 ? 2.680 -5.598 -5.378 1.00 95.94 95 THR A O 1
ATOM 734 N N . CYS A 1 96 ? 0.777 -4.470 -5.743 1.00 96.19 96 CYS A N 1
ATOM 735 C CA . CYS A 1 96 ? 0.329 -4.505 -4.348 1.00 96.19 96 CYS A CA 1
ATOM 736 C C . CYS A 1 96 ? -0.685 -5.602 -4.034 1.00 96.19 96 CYS A C 1
ATOM 738 O O . CYS A 1 96 ? -1.143 -5.674 -2.898 1.00 96.19 96 CYS A O 1
ATOM 740 N N . LEU A 1 97 ? -1.073 -6.412 -5.027 1.00 95.06 97 LEU A N 1
ATOM 741 C CA . LEU A 1 97 ? -2.003 -7.532 -4.855 1.00 95.06 97 LEU A CA 1
ATOM 742 C C . LEU A 1 97 ? -3.324 -7.138 -4.171 1.00 95.06 97 LEU A C 1
ATOM 744 O O . LEU A 1 97 ? -3.926 -7.917 -3.441 1.00 95.06 97 LEU A O 1
ATOM 748 N N . GLY A 1 98 ? -3.779 -5.904 -4.400 1.00 94.56 98 GLY A N 1
ATOM 749 C CA 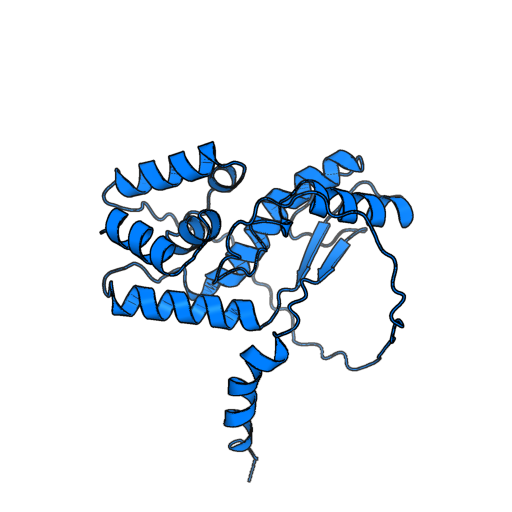. GLY A 1 98 ? -5.020 -5.386 -3.830 1.00 94.56 98 GLY A CA 1
ATOM 750 C C . GLY A 1 98 ? -4.894 -4.680 -2.477 1.00 94.56 98 GLY A C 1
ATOM 751 O O . GLY A 1 98 ? -5.913 -4.191 -1.985 1.00 94.56 98 GLY A O 1
ATOM 752 N N . LEU A 1 99 ? -3.686 -4.529 -1.914 1.00 95.00 99 LEU A N 1
ATOM 753 C CA . LEU A 1 99 ? -3.447 -3.779 -0.666 1.00 95.00 99 LEU A CA 1
ATOM 754 C C . LEU A 1 99 ? -4.030 -2.358 -0.726 1.00 95.00 99 LEU A C 1
ATOM 756 O O . LEU A 1 99 ? -4.721 -1.910 0.177 1.00 95.00 99 LEU A O 1
ATOM 760 N N . PHE A 1 100 ? -3.802 -1.657 -1.833 1.00 95.31 100 PHE A N 1
ATOM 761 C CA . PHE A 1 100 ? -4.339 -0.313 -2.056 1.00 95.31 100 PHE A CA 1
ATOM 762 C C . PHE A 1 100 ? -5.681 -0.297 -2.795 1.00 95.31 100 PHE A C 1
ATOM 764 O O . PHE A 1 100 ? -6.127 0.757 -3.240 1.00 95.31 100 PHE A O 1
ATOM 771 N N . GLN A 1 101 ? -6.317 -1.451 -2.976 1.00 93.12 101 GLN A N 1
ATOM 772 C CA . GLN A 1 101 ? -7.625 -1.571 -3.616 1.00 93.12 101 GLN A CA 1
ATOM 773 C C . GLN A 1 101 ? -8.627 -2.041 -2.561 1.00 93.12 101 GLN A C 1
ATOM 775 O O . GLN A 1 101 ? -9.150 -1.226 -1.804 1.00 93.12 101 GLN A O 1
ATOM 780 N N . TRP A 1 102 ? -8.841 -3.354 -2.457 1.00 91.19 102 TRP A N 1
ATOM 781 C CA . TRP A 1 102 ? -9.793 -3.927 -1.513 1.00 91.19 102 TRP A CA 1
ATOM 782 C C . TRP A 1 102 ? -9.388 -3.705 -0.052 1.00 91.19 102 TRP A C 1
ATOM 784 O O . TRP A 1 102 ? -10.258 -3.408 0.757 1.00 91.19 102 TRP A O 1
ATOM 794 N N . ALA A 1 103 ? -8.103 -3.763 0.311 1.00 87.06 103 ALA A N 1
ATOM 795 C CA . ALA A 1 103 ? -7.723 -3.607 1.722 1.00 87.06 103 ALA A CA 1
ATOM 796 C C . ALA A 1 103 ? -7.851 -2.161 2.250 1.00 87.06 103 ALA A C 1
ATOM 798 O O . ALA A 1 103 ? -7.674 -1.935 3.442 1.00 87.06 103 ALA A O 1
ATOM 799 N N . CYS A 1 104 ? -8.193 -1.192 1.392 1.00 90.75 104 CYS A N 1
ATOM 800 C CA . CYS A 1 104 ? -8.617 0.156 1.792 1.00 90.75 104 CYS A CA 1
ATOM 801 C C . CYS A 1 104 ? -10.147 0.347 1.721 1.00 90.75 104 CYS A C 1
ATOM 803 O O . CYS A 1 104 ? -10.631 1.453 1.957 1.00 90.75 104 CYS A O 1
ATOM 805 N N . SER A 1 105 ? -10.909 -0.687 1.353 1.00 91.56 105 SER A N 1
ATOM 806 C CA . SER A 1 105 ? -12.367 -0.623 1.197 1.00 91.56 105 SER A CA 1
ATOM 807 C C . SER A 1 105 ? -13.096 -0.536 2.537 1.00 91.56 105 SER A C 1
ATOM 809 O O . SER A 1 105 ? -12.549 -0.889 3.585 1.00 91.56 105 SER A O 1
ATOM 811 N N . LYS A 1 106 ? -14.361 -0.106 2.497 1.00 92.88 106 LYS A N 1
ATOM 812 C CA . LYS A 1 106 ? -15.218 -0.070 3.686 1.00 92.88 106 LYS A CA 1
ATOM 813 C C . LYS A 1 106 ? -15.473 -1.477 4.226 1.00 92.88 106 LYS A C 1
ATOM 815 O O . LYS A 1 106 ? -15.531 -1.671 5.431 1.00 92.88 106 LYS A O 1
ATOM 820 N N . GLU A 1 107 ? -15.562 -2.466 3.346 1.00 94.00 107 GLU A N 1
ATOM 821 C CA . GLU A 1 107 ? -15.745 -3.867 3.710 1.00 94.00 107 GLU A CA 1
ATOM 822 C C . GLU A 1 107 ? -14.554 -4.390 4.518 1.00 94.00 107 GLU A C 1
ATOM 824 O O . GLU A 1 107 ? -14.744 -4.971 5.582 1.00 94.00 107 GLU A O 1
ATOM 829 N N . ALA A 1 108 ? -13.325 -4.132 4.059 1.00 93.50 108 ALA A N 1
ATOM 830 C CA . ALA A 1 108 ? -12.124 -4.502 4.807 1.00 93.50 108 ALA A CA 1
ATOM 831 C C . ALA A 1 108 ? -12.054 -3.775 6.161 1.00 93.50 108 ALA A C 1
ATOM 833 O O . ALA A 1 108 ? -11.714 -4.385 7.173 1.00 93.50 108 ALA A O 1
ATOM 834 N N . GLN A 1 109 ? -12.419 -2.488 6.195 1.00 95.12 109 GLN A N 1
ATOM 835 C CA . GLN A 1 109 ? -12.493 -1.712 7.437 1.00 95.12 109 GLN A CA 1
ATOM 836 C C . GLN A 1 109 ? -13.496 -2.309 8.428 1.00 95.12 109 GLN A C 1
ATOM 838 O O . GLN A 1 109 ? -13.158 -2.452 9.599 1.00 95.12 109 GLN A O 1
ATOM 843 N N . ASN A 1 110 ? -14.682 -2.713 7.969 1.00 96.00 110 ASN A N 1
ATOM 844 C CA . ASN A 1 110 ? -15.697 -3.330 8.823 1.00 96.00 110 ASN A CA 1
ATOM 845 C C . ASN A 1 110 ? -15.184 -4.625 9.463 1.00 96.00 110 ASN A C 1
ATOM 847 O O . ASN A 1 110 ? -15.359 -4.806 10.660 1.00 96.00 110 ASN A O 1
ATOM 851 N N . VAL A 1 111 ? -14.457 -5.467 8.716 1.00 95.75 111 VAL A N 1
ATOM 852 C CA . VAL A 1 111 ? -13.831 -6.679 9.278 1.00 95.75 111 VAL A CA 1
ATOM 853 C C . VAL A 1 111 ? -12.886 -6.330 10.433 1.00 95.75 111 VAL A C 1
ATOM 855 O O . VAL A 1 111 ? -12.912 -6.978 11.475 1.00 95.75 111 VAL A O 1
ATOM 858 N N . MET A 1 112 ? -12.068 -5.284 10.282 1.00 95.88 112 MET A N 1
ATOM 859 C CA . MET A 1 112 ? -11.175 -4.831 11.356 1.00 95.88 112 MET A CA 1
ATOM 860 C C . MET A 1 112 ? -11.948 -4.272 12.558 1.00 95.88 112 MET A C 1
ATOM 862 O O . MET A 1 112 ? -11.591 -4.556 13.700 1.00 95.88 112 MET A O 1
ATOM 866 N N . VAL A 1 113 ? -13.013 -3.504 12.314 1.00 96.38 113 VAL A N 1
ATOM 867 C CA . VAL A 1 113 ? -13.892 -2.961 13.362 1.00 96.38 113 VAL A CA 1
ATOM 868 C C . VAL A 1 113 ? -14.559 -4.085 14.156 1.00 96.38 113 VAL A C 1
ATOM 870 O O . VAL A 1 113 ? -14.560 -4.035 15.385 1.00 96.38 113 VAL A O 1
ATOM 873 N N . ASP A 1 114 ? -15.071 -5.108 13.477 1.00 96.56 114 ASP A N 1
ATOM 874 C CA . ASP A 1 114 ? -15.739 -6.248 14.105 1.00 96.56 114 ASP A CA 1
ATOM 875 C C . ASP A 1 114 ? -14.768 -7.051 14.977 1.00 96.56 114 ASP A C 1
ATOM 877 O O . ASP A 1 114 ? -15.109 -7.409 16.105 1.00 96.56 114 ASP A O 1
ATOM 881 N N . VAL A 1 115 ? -13.530 -7.259 14.513 1.00 95.56 115 VAL A N 1
ATOM 882 C CA . VAL A 1 115 ? -12.471 -7.909 15.305 1.00 95.56 115 VAL A CA 1
ATOM 883 C C . VAL A 1 115 ? -12.161 -7.112 16.573 1.00 95.56 115 VAL A C 1
ATOM 885 O O . VAL A 1 115 ? -12.114 -7.690 17.658 1.00 95.56 115 VAL A O 1
ATOM 888 N N . ILE A 1 116 ? -11.989 -5.789 16.466 1.00 94.69 116 ILE A N 1
ATOM 889 C CA . ILE A 1 116 ? -11.689 -4.936 17.627 1.00 94.69 116 ILE A CA 1
ATOM 890 C C . ILE A 1 116 ? -12.846 -4.953 18.633 1.00 94.69 116 ILE A C 1
ATOM 892 O O . ILE A 1 116 ? -12.605 -5.071 19.832 1.00 94.69 116 ILE A O 1
ATOM 896 N N . ARG A 1 117 ? -14.093 -4.842 18.159 1.00 94.38 117 ARG A N 1
ATOM 897 C CA . ARG A 1 117 ? -15.284 -4.844 19.024 1.00 94.38 117 ARG A CA 1
ATOM 898 C C . ARG A 1 117 ? -15.502 -6.189 19.703 1.00 94.38 117 ARG A C 1
ATOM 900 O O . ARG A 1 117 ? -15.851 -6.215 20.873 1.00 94.38 117 ARG A O 1
ATOM 907 N N . THR A 1 118 ? -15.268 -7.288 18.991 1.00 95.19 118 THR A N 1
ATOM 908 C CA . THR A 1 118 ? -15.410 -8.644 19.546 1.00 95.19 118 THR A CA 1
ATOM 909 C C . THR A 1 118 ? -14.379 -8.920 20.635 1.00 95.19 118 THR A C 1
ATOM 911 O O . THR A 1 118 ? -14.672 -9.625 21.594 1.00 95.19 118 THR A O 1
ATOM 914 N N . ALA A 1 119 ? -13.172 -8.370 20.495 1.00 92.44 119 ALA A N 1
ATOM 915 C CA . ALA A 1 119 ? -12.121 -8.547 21.486 1.00 92.44 119 ALA A CA 1
ATOM 916 C C . ALA A 1 119 ? -12.315 -7.695 22.757 1.00 92.44 119 ALA A C 1
ATOM 918 O O . ALA A 1 119 ? -11.670 -7.977 23.762 1.00 92.44 119 ALA A O 1
ATOM 919 N N . ASP A 1 120 ? -13.186 -6.678 22.706 1.00 90.25 120 ASP A N 1
ATOM 920 C CA . ASP A 1 120 ? -13.642 -5.863 23.845 1.00 90.25 120 ASP A CA 1
ATOM 921 C C . ASP A 1 120 ? -12.515 -5.301 24.738 1.00 90.25 120 ASP A C 1
ATOM 923 O O . ASP A 1 120 ? -12.560 -5.328 25.966 1.00 90.25 120 ASP A O 1
ATOM 927 N N . TYR A 1 121 ? -11.447 -4.795 24.113 1.00 89.94 121 TYR A N 1
ATOM 928 C CA . TYR A 1 121 ? -10.325 -4.204 24.845 1.00 89.94 121 TYR A CA 1
ATOM 929 C C . TYR A 1 121 ? -10.653 -2.798 25.374 1.00 89.94 121 TYR A C 1
ATOM 931 O O . TYR A 1 121 ? -10.854 -1.861 24.585 1.00 89.94 121 TYR A O 1
ATOM 939 N N . ASP A 1 122 ? -10.561 -2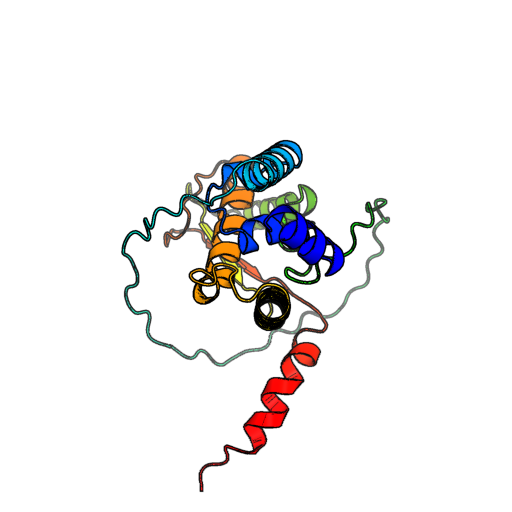.626 26.696 1.00 88.38 122 ASP A N 1
ATOM 940 C CA . ASP A 1 122 ? -10.652 -1.332 27.383 1.00 88.38 122 ASP A CA 1
ATOM 941 C C . ASP A 1 122 ? -9.357 -0.520 27.214 1.00 88.38 122 ASP A C 1
ATOM 943 O O . ASP A 1 122 ? -8.392 -0.613 27.972 1.00 88.38 122 ASP A O 1
ATOM 947 N N . CYS A 1 123 ? -9.293 0.230 26.123 1.00 88.94 123 CYS A N 1
ATOM 948 C CA . CYS A 1 123 ? -8.182 1.120 25.807 1.00 88.94 123 CYS A CA 1
ATOM 949 C C . CYS A 1 123 ? -8.668 2.254 24.907 1.00 88.94 123 CYS A C 1
ATOM 951 O O . CYS A 1 123 ? -9.587 2.080 24.106 1.00 88.94 123 CYS A O 1
ATOM 953 N N . LEU A 1 124 ? -8.034 3.417 25.012 1.00 91.00 124 LEU A N 1
ATOM 954 C CA . LEU A 1 124 ? -8.416 4.591 24.225 1.00 91.00 124 LEU A CA 1
ATOM 955 C C . LEU A 1 124 ? -7.618 4.722 22.930 1.00 91.00 124 LEU A C 1
ATOM 957 O O . LEU A 1 124 ? -8.056 5.409 22.014 1.00 91.00 124 LEU A O 1
ATOM 961 N N . ASP A 1 125 ? -6.478 4.047 22.838 1.00 92.00 125 ASP A N 1
ATOM 962 C CA . ASP A 1 125 ? -5.538 4.194 21.738 1.00 92.00 125 ASP A CA 1
ATOM 963 C C . ASP A 1 125 ? -5.485 2.919 20.884 1.00 92.00 125 ASP A C 1
ATOM 965 O O . ASP A 1 125 ? -5.551 1.806 21.404 1.00 92.00 125 ASP A O 1
ATOM 969 N N . LEU A 1 126 ? -5.344 3.088 19.567 1.00 93.00 126 LEU A N 1
ATOM 970 C CA . LEU A 1 126 ? -5.218 2.016 18.579 1.00 93.00 126 LEU A CA 1
ATOM 971 C C . LEU A 1 126 ? -3.993 2.243 17.682 1.00 93.00 126 LEU A C 1
ATOM 973 O O . LEU A 1 126 ? -3.801 3.326 17.122 1.00 93.00 126 LEU A O 1
ATOM 977 N N . SER A 1 127 ? -3.192 1.196 17.497 1.00 93.00 127 SER A N 1
ATOM 978 C CA . SER A 1 127 ? -2.170 1.122 16.460 1.00 93.00 127 SER A CA 1
ATOM 979 C C . SER A 1 127 ? -2.464 -0.068 15.561 1.00 93.00 127 SER A C 1
ATOM 981 O O . SER A 1 127 ? -3.113 -1.036 15.958 1.00 93.00 127 SER A O 1
ATOM 983 N N . ILE A 1 128 ? -2.026 0.023 14.309 1.00 92.62 128 ILE A N 1
ATOM 984 C CA . ILE A 1 128 ? -2.179 -1.055 13.335 1.00 92.62 128 ILE A CA 1
ATOM 985 C C . ILE A 1 128 ? -0.794 -1.435 12.838 1.00 92.62 128 ILE A C 1
ATOM 987 O O . ILE A 1 128 ? 0.010 -0.573 12.473 1.00 92.62 128 ILE A O 1
ATOM 991 N N . VAL A 1 129 ? -0.531 -2.734 12.800 1.00 92.00 129 VAL A N 1
ATOM 992 C CA . VAL A 1 129 ? 0.677 -3.326 12.234 1.00 92.00 129 VAL A CA 1
ATOM 993 C C . VAL A 1 129 ? 0.260 -4.172 11.044 1.00 92.00 129 VAL A C 1
ATOM 995 O O . VAL A 1 129 ? -0.699 -4.929 11.133 1.00 92.00 129 VAL A O 1
ATOM 998 N N . VAL A 1 130 ? 0.972 -4.051 9.922 1.00 93.94 130 VAL A N 1
ATOM 999 C CA . VAL A 1 130 ? 0.681 -4.828 8.713 1.00 93.94 130 VAL A CA 1
ATOM 1000 C C . VAL A 1 130 ? 1.871 -5.689 8.309 1.00 93.94 130 VAL A C 1
ATOM 1002 O O . VAL A 1 130 ? 2.996 -5.206 8.152 1.00 93.94 130 VAL A O 1
ATOM 1005 N N . THR A 1 131 ? 1.614 -6.977 8.110 1.00 95.00 131 THR A N 1
ATOM 1006 C CA . THR A 1 131 ? 2.552 -7.919 7.496 1.00 95.00 131 THR A CA 1
ATOM 1007 C C . THR A 1 131 ? 2.124 -8.164 6.055 1.00 95.00 131 THR A C 1
ATOM 1009 O O . THR A 1 131 ? 0.958 -8.457 5.797 1.00 95.00 131 THR A O 1
ATOM 1012 N N . LEU A 1 132 ? 3.065 -8.030 5.119 1.00 95.44 132 LEU A N 1
ATOM 1013 C CA . LEU A 1 132 ? 2.826 -8.216 3.688 1.00 95.44 132 LEU A CA 1
ATOM 1014 C C . LEU A 1 132 ? 3.410 -9.556 3.207 1.00 95.44 132 LEU A C 1
ATOM 1016 O O . LEU A 1 132 ? 4.475 -9.936 3.701 1.00 95.44 132 LEU A O 1
ATOM 1020 N N . PRO A 1 133 ? 2.774 -10.226 2.226 1.00 95.00 133 PRO A N 1
ATOM 1021 C CA . PRO A 1 133 ? 3.355 -11.365 1.520 1.00 95.00 133 PRO A CA 1
ATOM 1022 C C . PRO A 1 133 ? 4.718 -11.011 0.912 1.00 95.00 133 PRO A C 1
ATOM 1024 O O . PRO A 1 133 ? 4.908 -9.895 0.414 1.00 95.00 133 PRO A O 1
ATOM 1027 N N . LEU A 1 134 ? 5.660 -11.958 0.910 1.00 93.12 134 LEU A N 1
ATOM 1028 C CA . LEU A 1 134 ? 7.006 -11.726 0.366 1.00 93.12 134 LEU A CA 1
ATOM 1029 C C . LEU A 1 134 ? 6.978 -11.455 -1.145 1.00 93.12 134 LEU A C 1
ATOM 1031 O O . LEU A 1 134 ? 7.789 -10.678 -1.653 1.00 93.12 134 LEU A O 1
ATOM 1035 N N . SER A 1 135 ? 6.009 -12.029 -1.858 1.00 94.06 135 SER A N 1
ATOM 1036 C CA . SER A 1 135 ? 5.729 -11.787 -3.277 1.00 94.06 135 SER A CA 1
ATOM 1037 C C . SER A 1 135 ? 5.552 -10.306 -3.611 1.00 94.06 135 SER A C 1
ATOM 1039 O O . SER A 1 135 ? 5.968 -9.886 -4.692 1.00 94.06 135 SER A O 1
ATOM 1041 N N . ILE A 1 136 ? 5.019 -9.481 -2.697 1.00 95.25 136 ILE A N 1
ATOM 1042 C CA . ILE A 1 136 ? 4.887 -8.031 -2.921 1.00 95.25 136 ILE A CA 1
ATOM 1043 C C . ILE A 1 136 ? 6.267 -7.386 -3.082 1.00 95.25 136 ILE A C 1
ATOM 1045 O O . ILE A 1 136 ? 6.454 -6.569 -3.983 1.00 95.25 136 ILE A O 1
ATOM 1049 N N . THR A 1 137 ? 7.260 -7.796 -2.288 1.00 93.50 137 THR A N 1
ATOM 1050 C CA . THR A 1 137 ? 8.641 -7.312 -2.422 1.00 93.50 137 THR A CA 1
ATOM 1051 C C . THR A 1 137 ? 9.201 -7.620 -3.811 1.00 93.50 137 THR A C 1
ATOM 1053 O O . THR A 1 137 ? 9.738 -6.726 -4.463 1.00 93.50 137 THR A O 1
ATOM 1056 N N . PHE A 1 138 ? 9.012 -8.841 -4.323 1.00 91.31 138 PHE A N 1
ATOM 1057 C CA . PHE A 1 138 ? 9.474 -9.213 -5.670 1.00 91.31 138 PHE A CA 1
ATOM 1058 C C . PHE A 1 138 ? 8.763 -8.448 -6.770 1.00 91.31 138 PHE A C 1
ATOM 1060 O O . PHE A 1 138 ? 9.395 -7.995 -7.722 1.00 91.31 138 PHE A O 1
ATOM 1067 N N . ARG A 1 139 ? 7.453 -8.270 -6.634 1.00 94.44 139 ARG A N 1
ATOM 1068 C CA . ARG A 1 139 ? 6.639 -7.538 -7.605 1.00 94.44 139 ARG A CA 1
ATOM 1069 C C . ARG A 1 139 ? 7.041 -6.071 -7.668 1.00 94.44 139 ARG A C 1
ATOM 1071 O O . ARG A 1 139 ? 7.196 -5.539 -8.764 1.00 94.44 139 ARG A O 1
ATOM 1078 N N . VAL A 1 140 ? 7.290 -5.443 -6.520 1.00 95.94 140 VAL A N 1
ATOM 1079 C CA . VAL A 1 140 ? 7.845 -4.085 -6.444 1.00 95.94 140 VAL A CA 1
ATOM 1080 C C . VAL A 1 140 ? 9.196 -4.007 -7.150 1.00 95.94 140 VAL A C 1
ATOM 1082 O O . VAL A 1 140 ? 9.382 -3.134 -7.995 1.00 95.94 140 VAL A O 1
ATOM 1085 N N . GLN A 1 141 ? 10.119 -4.931 -6.865 1.00 93.69 141 GLN A N 1
ATOM 1086 C CA . GLN A 1 141 ? 11.434 -4.937 -7.513 1.00 93.69 141 GLN A CA 1
ATOM 1087 C C . GLN A 1 141 ? 11.342 -5.160 -9.025 1.00 93.69 141 GLN A C 1
ATOM 1089 O O . GLN A 1 141 ? 12.034 -4.484 -9.780 1.00 93.69 141 GLN A O 1
ATOM 1094 N N . ARG A 1 142 ? 10.459 -6.055 -9.479 1.00 94.06 142 ARG A N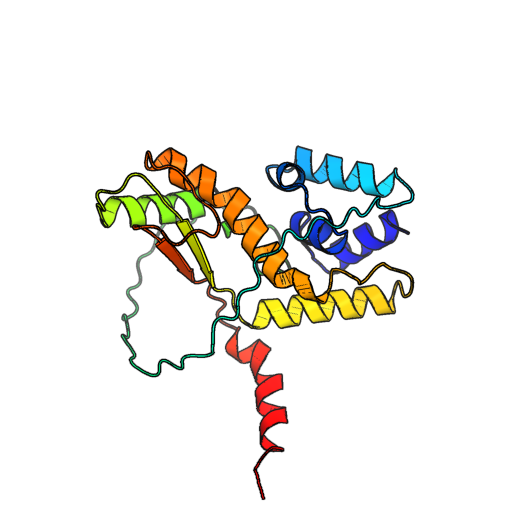 1
ATOM 1095 C CA . ARG A 1 142 ? 10.230 -6.319 -10.903 1.00 94.06 142 ARG A CA 1
ATOM 1096 C C . ARG A 1 142 ? 9.707 -5.087 -11.636 1.00 94.06 142 ARG A C 1
ATOM 1098 O O . ARG A 1 142 ? 10.203 -4.780 -12.713 1.00 94.06 142 ARG A O 1
ATOM 1105 N N . VAL A 1 143 ? 8.733 -4.380 -11.063 1.00 96.69 143 VAL A N 1
ATOM 1106 C CA . VAL A 1 143 ? 8.201 -3.154 -11.677 1.00 96.69 143 VAL A CA 1
ATOM 1107 C C . VAL A 1 143 ? 9.266 -2.058 -11.712 1.00 96.69 143 VAL A C 1
ATOM 1109 O O . VAL A 1 143 ? 9.417 -1.411 -12.742 1.00 96.69 143 VAL A O 1
ATOM 1112 N N . TRP A 1 144 ? 10.052 -1.893 -10.641 1.00 96.88 144 TRP A N 1
ATOM 1113 C CA . TRP A 1 144 ? 11.197 -0.975 -10.631 1.00 96.88 144 TRP A CA 1
ATOM 1114 C C . TRP A 1 144 ? 12.217 -1.294 -11.722 1.00 96.88 144 TRP A C 1
ATOM 1116 O O . TRP A 1 144 ? 12.671 -0.391 -12.415 1.00 96.88 144 TRP A O 1
ATOM 1126 N N . GLU A 1 145 ? 12.563 -2.567 -11.887 1.00 95.31 145 GLU A N 1
ATOM 1127 C CA . GLU A 1 145 ? 13.504 -3.006 -12.914 1.00 95.31 145 GLU A CA 1
ATOM 1128 C C . GLU A 1 145 ? 12.982 -2.683 -14.319 1.00 95.31 145 GLU A C 1
ATOM 1130 O O . GLU A 1 145 ? 13.672 -2.045 -15.108 1.00 95.31 145 GLU A O 1
ATOM 1135 N N . GLN A 1 146 ? 11.725 -3.028 -14.611 1.00 96.62 146 GLN A N 1
ATOM 1136 C CA . GLN A 1 146 ? 11.101 -2.700 -15.894 1.00 96.62 146 GLN A CA 1
ATOM 1137 C C . GLN A 1 146 ? 11.020 -1.185 -16.124 1.00 96.62 146 GLN A C 1
ATOM 1139 O O . GLN A 1 146 ? 11.246 -0.724 -17.243 1.00 96.62 146 GLN A O 1
ATOM 1144 N N . LEU A 1 147 ? 10.730 -0.405 -15.079 1.00 96.19 147 LEU A N 1
ATOM 1145 C CA . LEU A 1 147 ? 10.688 1.053 -15.147 1.00 96.19 147 LEU A CA 1
ATOM 1146 C C . LEU A 1 147 ? 12.059 1.634 -15.501 1.00 96.19 147 LEU A C 1
ATOM 1148 O O . LEU A 1 147 ? 12.147 2.436 -16.421 1.00 96.19 147 LEU A O 1
ATOM 1152 N N . LEU A 1 148 ? 13.127 1.199 -14.834 1.00 95.56 148 LEU A N 1
ATOM 1153 C CA . LEU A 1 148 ? 14.479 1.715 -15.071 1.00 95.56 148 LEU A CA 1
ATOM 1154 C C . LEU A 1 148 ? 15.078 1.223 -16.395 1.00 95.56 148 LEU A C 1
ATOM 1156 O O . LEU A 1 148 ? 15.846 1.948 -17.017 1.00 95.56 148 LEU A O 1
ATOM 1160 N N . GLN A 1 149 ? 14.688 0.041 -16.877 1.00 96.19 149 GLN A N 1
ATOM 1161 C CA . GLN A 1 149 ? 15.068 -0.432 -18.213 1.00 96.19 149 GLN A CA 1
ATOM 1162 C C . GLN A 1 149 ? 14.447 0.415 -19.332 1.00 96.19 149 GLN A C 1
ATOM 1164 O O . GLN A 1 149 ? 15.103 0.676 -20.336 1.00 96.19 149 GLN A O 1
ATOM 1169 N N . ASN A 1 150 ? 13.193 0.852 -19.165 1.00 96.44 150 ASN A N 1
ATOM 1170 C CA . ASN A 1 150 ? 12.490 1.666 -20.165 1.00 96.44 150 ASN A CA 1
ATOM 1171 C C . ASN A 1 150 ? 12.757 3.171 -19.995 1.00 96.44 150 ASN A C 1
ATOM 1173 O O . ASN A 1 150 ? 12.705 3.918 -20.968 1.00 96.44 150 ASN A O 1
ATOM 1177 N N . TYR A 1 151 ? 13.079 3.613 -18.777 1.00 95.50 151 TYR A N 1
ATOM 1178 C CA . TYR A 1 151 ? 13.345 5.009 -18.431 1.00 95.50 151 TYR A CA 1
ATOM 1179 C C . TYR A 1 151 ? 14.601 5.116 -17.543 1.00 95.50 151 TYR A C 1
ATOM 1181 O O . TYR A 1 151 ? 14.487 5.369 -16.343 1.00 95.50 151 TYR A O 1
ATOM 1189 N N . PRO A 1 152 ? 15.818 4.967 -18.106 1.00 93.31 152 PRO A N 1
ATOM 1190 C CA . PRO A 1 152 ? 17.063 4.910 -17.324 1.00 93.31 152 PRO A CA 1
ATOM 1191 C C . PRO A 1 152 ? 17.366 6.161 -16.492 1.00 93.31 152 PRO A C 1
ATOM 1193 O O . PRO A 1 152 ? 18.041 6.080 -15.471 1.00 93.31 152 PRO A O 1
ATOM 1196 N N . ASN A 1 153 ? 16.848 7.317 -16.911 1.00 91.56 153 ASN A N 1
ATOM 1197 C CA . ASN A 1 153 ? 17.016 8.591 -16.207 1.00 91.56 153 ASN A CA 1
ATOM 1198 C C . ASN A 1 153 ? 15.936 8.837 -15.137 1.00 91.56 153 ASN A C 1
ATOM 1200 O O . ASN A 1 153 ? 15.882 9.922 -14.557 1.00 91.56 153 ASN A O 1
ATOM 1204 N N . PHE A 1 154 ? 15.038 7.875 -14.900 1.00 92.31 154 PHE A N 1
ATOM 1205 C CA . PHE A 1 154 ? 13.989 8.021 -13.900 1.00 92.31 154 PHE A CA 1
ATOM 1206 C C . PHE A 1 154 ? 14.580 7.975 -12.475 1.00 92.31 154 PHE A C 1
ATOM 1208 O O . PHE A 1 154 ? 15.371 7.078 -12.174 1.00 92.31 154 PHE A O 1
ATOM 1215 N N . PRO A 1 155 ? 14.203 8.899 -11.569 1.00 89.56 155 PRO A N 1
ATOM 1216 C CA . PRO A 1 155 ? 14.734 8.918 -10.207 1.00 89.56 155 PRO A CA 1
ATOM 1217 C C . PRO A 1 155 ? 14.438 7.622 -9.437 1.00 89.56 155 PRO A C 1
ATOM 1219 O O . PRO A 1 155 ? 13.284 7.227 -9.288 1.00 89.56 155 PRO A O 1
ATOM 1222 N N . SER A 1 156 ? 15.477 6.986 -8.886 1.00 86.81 156 SER A N 1
ATOM 1223 C CA . SER A 1 156 ? 15.365 5.699 -8.175 1.00 86.81 156 SER A CA 1
ATOM 1224 C C . SER A 1 156 ? 15.684 5.771 -6.677 1.00 86.81 156 SER A C 1
ATOM 1226 O O . SER A 1 156 ? 15.790 4.736 -6.019 1.00 86.81 156 SER A O 1
ATOM 1228 N N . ASN A 1 157 ? 15.851 6.973 -6.119 1.00 84.19 157 ASN A N 1
ATOM 1229 C CA . ASN A 1 157 ? 16.330 7.181 -4.745 1.00 84.19 157 ASN A CA 1
ATOM 1230 C C . ASN A 1 157 ? 15.414 6.542 -3.680 1.00 84.19 157 ASN A C 1
ATOM 1232 O O . ASN A 1 157 ? 15.885 6.091 -2.641 1.00 84.19 157 ASN A O 1
ATOM 1236 N N . HIS A 1 158 ? 14.107 6.455 -3.942 1.00 80.62 158 HIS A N 1
ATOM 1237 C CA . HIS A 1 158 ? 13.105 5.867 -3.041 1.00 80.62 158 HIS A CA 1
ATOM 1238 C C . HIS A 1 158 ? 12.816 4.381 -3.300 1.00 80.62 158 HIS A C 1
ATOM 1240 O O . HIS A 1 158 ? 11.996 3.785 -2.597 1.00 80.62 158 HIS A O 1
ATOM 1246 N N . ARG A 1 159 ? 13.499 3.744 -4.263 1.00 87.25 159 ARG A N 1
ATOM 1247 C CA . ARG A 1 159 ? 13.317 2.315 -4.588 1.00 87.25 159 ARG A CA 1
ATOM 1248 C C . ARG A 1 159 ? 13.489 1.417 -3.363 1.00 87.25 159 ARG A C 1
ATOM 1250 O O . ARG A 1 159 ? 12.680 0.522 -3.131 1.00 87.25 159 ARG A O 1
ATOM 1257 N N . ILE A 1 160 ? 14.527 1.679 -2.571 1.00 86.62 160 ILE A N 1
ATOM 1258 C CA . ILE A 1 160 ? 14.880 0.926 -1.357 1.00 86.62 160 ILE A CA 1
ATOM 1259 C C . ILE A 1 160 ? 13.743 0.952 -0.323 1.00 86.62 160 ILE A C 1
ATOM 1261 O O . ILE A 1 160 ? 13.455 -0.069 0.292 1.00 86.62 160 ILE A O 1
ATOM 1265 N N . PHE A 1 161 ? 13.053 2.083 -0.183 1.00 90.25 161 PHE A N 1
ATOM 1266 C CA . PHE A 1 161 ? 12.038 2.291 0.855 1.00 90.25 161 PHE A CA 1
ATOM 1267 C C . PHE A 1 161 ? 10.610 2.014 0.376 1.00 90.25 161 PHE A C 1
ATOM 1269 O O . PHE A 1 161 ? 9.658 2.230 1.121 1.00 90.25 161 PHE A O 1
ATOM 1276 N N . THR A 1 162 ? 10.427 1.544 -0.864 1.00 93.88 162 THR A N 1
ATOM 1277 C CA . THR A 1 162 ? 9.092 1.431 -1.476 1.00 93.88 162 THR A CA 1
ATOM 1278 C C . THR A 1 162 ? 8.145 0.559 -0.646 1.00 93.88 162 THR A C 1
ATOM 1280 O O . THR A 1 162 ? 6.990 0.926 -0.460 1.00 93.88 162 THR A O 1
ATOM 1283 N N . ILE A 1 163 ? 8.620 -0.563 -0.095 1.00 94.88 163 ILE A N 1
ATOM 1284 C CA . ILE A 1 163 ? 7.783 -1.450 0.729 1.00 94.88 163 ILE A CA 1
ATOM 1285 C C . ILE A 1 163 ? 7.368 -0.786 2.041 1.00 94.88 163 ILE A C 1
ATOM 1287 O O . ILE A 1 163 ? 6.203 -0.884 2.429 1.00 94.88 163 ILE A O 1
ATOM 1291 N N . ASP A 1 164 ? 8.284 -0.088 2.706 1.00 92.94 164 ASP A N 1
ATOM 1292 C CA . ASP A 1 164 ? 7.986 0.584 3.971 1.00 92.94 164 ASP A CA 1
ATOM 1293 C C . ASP A 1 164 ? 7.020 1.747 3.752 1.00 92.94 164 ASP A C 1
ATOM 1295 O O . ASP A 1 164 ? 6.016 1.852 4.454 1.00 92.94 164 ASP A O 1
ATOM 1299 N N . ILE A 1 165 ? 7.228 2.529 2.687 1.00 93.06 165 ILE A N 1
ATOM 1300 C CA . ILE A 1 165 ? 6.293 3.570 2.246 1.00 93.06 165 ILE A CA 1
ATOM 1301 C C . ILE A 1 165 ? 4.903 2.972 2.003 1.00 93.06 165 ILE A C 1
ATOM 1303 O O . ILE A 1 165 ? 3.907 3.530 2.456 1.00 93.06 165 ILE A O 1
ATOM 1307 N N . MET A 1 166 ? 4.810 1.815 1.339 1.00 94.38 166 MET A N 1
ATOM 1308 C CA . MET A 1 166 ? 3.518 1.170 1.096 1.00 94.38 166 MET A CA 1
ATOM 1309 C C . MET A 1 166 ? 2.802 0.772 2.393 1.00 94.38 166 MET A C 1
ATOM 1311 O O . MET A 1 166 ? 1.591 0.979 2.507 1.00 94.38 166 MET A O 1
ATOM 1315 N N . LYS A 1 167 ? 3.536 0.228 3.372 1.00 94.19 167 LYS A N 1
ATOM 1316 C CA . LYS A 1 167 ? 2.987 -0.133 4.688 1.00 94.19 167 LYS A CA 1
ATOM 1317 C C . LYS A 1 167 ? 2.518 1.099 5.455 1.00 94.19 167 LYS A C 1
ATOM 1319 O O . LYS A 1 167 ? 1.410 1.087 5.987 1.00 94.19 167 LYS A O 1
ATOM 1324 N N . GLU A 1 168 ? 3.333 2.151 5.507 1.00 92.94 168 GLU A N 1
ATOM 1325 C CA . GLU A 1 168 ? 2.981 3.399 6.193 1.00 92.94 168 GLU A CA 1
ATOM 1326 C C . GLU A 1 168 ? 1.761 4.066 5.561 1.00 92.94 168 GLU A C 1
ATOM 1328 O O . GLU A 1 168 ? 0.807 4.395 6.264 1.00 92.94 168 GLU A O 1
ATOM 1333 N N . LEU A 1 169 ? 1.732 4.192 4.232 1.00 94.06 169 LEU A N 1
ATOM 1334 C CA . LEU A 1 169 ? 0.589 4.763 3.523 1.00 94.06 169 LEU A CA 1
ATOM 1335 C C . LEU A 1 169 ? -0.691 3.980 3.805 1.00 94.06 169 LEU A C 1
ATOM 1337 O O . LEU A 1 169 ? -1.707 4.577 4.148 1.00 94.06 169 LEU A O 1
ATOM 1341 N N . TRP A 1 170 ? -0.655 2.648 3.718 1.00 95.06 170 TRP A N 1
ATOM 1342 C CA . TRP A 1 170 ? -1.844 1.838 3.983 1.00 95.06 170 TRP A CA 1
ATOM 1343 C C . TRP A 1 170 ? -2.353 2.015 5.422 1.00 95.06 170 TRP A C 1
ATOM 1345 O O . TRP A 1 170 ? -3.558 2.207 5.622 1.00 95.06 170 TRP A O 1
ATOM 1355 N N . LYS A 1 171 ? -1.446 2.014 6.411 1.00 93.88 171 LYS A N 1
ATOM 1356 C CA . LYS A 1 171 ? -1.784 2.250 7.824 1.00 93.88 171 LYS A CA 1
ATOM 1357 C C . LYS A 1 171 ? -2.404 3.622 8.031 1.00 93.88 171 LYS A C 1
ATOM 1359 O O . LYS A 1 171 ? -3.387 3.732 8.750 1.00 93.88 171 LYS A O 1
ATOM 1364 N N . ASN A 1 172 ? -1.862 4.652 7.399 1.00 92.69 172 ASN A N 1
ATOM 1365 C CA . ASN A 1 172 ? -2.341 6.008 7.613 1.00 92.69 172 ASN A CA 1
ATOM 1366 C C . ASN A 1 172 ? -3.636 6.311 6.834 1.00 92.69 172 ASN A C 1
ATOM 1368 O O . ASN A 1 172 ? -4.416 7.151 7.265 1.00 92.69 172 ASN A O 1
ATOM 1372 N N . ILE A 1 173 ? -3.906 5.611 5.726 1.00 92.69 173 ILE A N 1
ATOM 1373 C CA . ILE A 1 173 ? -5.203 5.677 5.029 1.00 92.69 173 ILE A CA 1
ATOM 1374 C C . ILE A 1 173 ? -6.283 4.969 5.857 1.00 92.69 173 ILE A C 1
ATOM 1376 O O . ILE A 1 173 ? -7.392 5.472 6.011 1.00 92.69 173 ILE A O 1
ATOM 1380 N N . THR A 1 174 ? -5.970 3.785 6.382 1.00 94.12 174 THR A N 1
ATOM 1381 C CA . THR A 1 174 ? -6.974 2.873 6.951 1.00 94.12 174 THR A CA 1
ATOM 1382 C C . THR A 1 174 ? -7.155 3.057 8.457 1.00 94.12 174 THR A C 1
ATOM 1384 O O . THR A 1 174 ? -8.269 2.990 8.970 1.00 94.12 174 THR A O 1
ATOM 1387 N N . GLY A 1 175 ? -6.067 3.319 9.178 1.00 94.38 175 GLY A N 1
ATOM 1388 C CA . GLY A 1 175 ? -6.021 3.408 10.635 1.00 94.38 175 GLY A CA 1
ATOM 1389 C C . GLY A 1 175 ? -6.949 4.457 11.235 1.00 94.38 175 GLY A C 1
ATOM 1390 O O . GLY A 1 175 ? -7.763 4.088 12.082 1.00 94.38 175 GLY A O 1
ATOM 1391 N N . PRO A 1 176 ? -6.922 5.724 10.781 1.00 94.31 176 PRO A N 1
ATOM 1392 C CA . PRO A 1 176 ? -7.842 6.747 11.277 1.00 94.31 176 PRO A CA 1
ATOM 1393 C C . PRO A 1 176 ? -9.321 6.390 11.049 1.00 94.31 176 PRO A C 1
ATOM 1395 O O . PRO A 1 176 ? -10.174 6.655 11.900 1.00 94.31 176 PRO A O 1
ATOM 1398 N N . LEU A 1 177 ? -9.633 5.742 9.921 1.00 94.94 177 LEU A N 1
ATOM 1399 C CA . LEU A 1 177 ? -10.998 5.332 9.576 1.00 94.94 177 LEU A CA 1
ATOM 1400 C C . LEU A 1 177 ? -11.499 4.191 10.466 1.00 94.94 177 LEU A C 1
ATOM 1402 O O . LEU A 1 177 ? -12.657 4.199 10.874 1.00 94.94 177 LEU A O 1
ATOM 1406 N N . VAL A 1 178 ? -10.640 3.226 10.795 1.00 95.94 178 VAL A N 1
ATOM 1407 C CA . VAL A 1 178 ? -10.978 2.143 11.730 1.00 95.94 178 VAL A CA 1
ATOM 1408 C C . VAL A 1 178 ? -11.090 2.679 13.157 1.00 95.94 178 VAL A C 1
ATOM 1410 O O . VAL A 1 178 ? -12.083 2.416 13.829 1.00 95.94 178 VAL A O 1
ATOM 1413 N N . ALA A 1 179 ? -10.115 3.474 13.606 1.00 94.88 179 ALA A N 1
ATOM 1414 C CA . ALA A 1 179 ? -10.060 4.006 14.967 1.00 94.88 179 ALA A CA 1
ATOM 1415 C C . ALA A 1 179 ? -11.289 4.865 15.306 1.00 94.88 179 ALA A C 1
ATOM 1417 O O . ALA A 1 179 ? -11.916 4.670 16.348 1.00 94.88 179 ALA A O 1
ATOM 1418 N N . SER A 1 180 ? -11.699 5.743 14.384 1.00 95.19 180 SER A N 1
ATOM 1419 C CA . SER A 1 180 ? -12.896 6.577 14.555 1.00 95.19 180 SER A CA 1
ATOM 1420 C C . SER A 1 180 ? -14.186 5.761 14.704 1.00 95.19 180 SER A C 1
ATOM 1422 O O . SER A 1 180 ? -15.046 6.124 15.502 1.00 95.19 180 SER A O 1
ATOM 1424 N N . GLN A 1 181 ? -14.313 4.622 14.017 1.00 95.62 181 GLN A N 1
ATOM 1425 C CA . GLN A 1 181 ? -15.494 3.748 14.103 1.00 95.62 181 GLN A CA 1
ATOM 1426 C C . GLN A 1 181 ? -15.585 2.949 15.412 1.00 95.62 181 GLN A C 1
ATOM 1428 O O . GLN A 1 181 ? -16.674 2.506 15.793 1.00 95.62 181 GLN A O 1
ATOM 1433 N N . VAL A 1 182 ? -14.460 2.756 16.104 1.00 94.94 182 VAL A N 1
ATOM 1434 C CA . VAL A 1 182 ? -14.399 2.087 17.415 1.00 94.94 182 VAL A CA 1
ATOM 1435 C C . VAL A 1 182 ? -14.233 3.067 18.579 1.00 94.94 182 VAL A C 1
ATOM 1437 O O . VAL A 1 182 ? -14.063 2.629 19.711 1.00 94.94 182 VAL A O 1
ATOM 1440 N N . GLY A 1 183 ? -14.283 4.379 18.318 1.00 94.19 183 GLY A N 1
ATOM 1441 C CA . GLY A 1 183 ? -14.145 5.407 19.352 1.00 94.19 183 GLY A CA 1
ATOM 1442 C C . GLY A 1 183 ? -12.753 5.466 19.992 1.00 94.19 183 GLY A C 1
ATOM 1443 O O . GLY A 1 183 ? -12.648 5.808 21.165 1.00 94.19 183 GLY A O 1
ATOM 1444 N N . LYS A 1 184 ? -11.694 5.120 19.246 1.00 93.38 184 LYS A N 1
ATOM 1445 C CA . LYS A 1 184 ? -10.295 5.131 19.713 1.00 93.38 184 LYS A CA 1
ATOM 1446 C C . LYS A 1 184 ? -9.460 6.165 18.945 1.00 93.38 184 LYS A C 1
ATOM 1448 O O . LYS A 1 184 ? -9.773 6.511 17.806 1.00 93.38 184 LYS A O 1
ATOM 1453 N N . ALA A 1 185 ? -8.375 6.643 19.548 1.00 92.81 185 ALA A N 1
ATOM 1454 C CA . ALA A 1 185 ? -7.387 7.510 18.915 1.00 92.81 185 ALA A CA 1
ATOM 1455 C C . ALA A 1 185 ? -6.343 6.680 18.153 1.00 92.81 185 ALA A C 1
ATOM 1457 O O . ALA A 1 185 ? -5.791 5.718 18.685 1.00 92.81 185 ALA A O 1
ATOM 1458 N N . PHE A 1 186 ? -6.054 7.045 16.902 1.00 92.44 186 PHE A N 1
ATOM 1459 C CA . PHE A 1 186 ? -5.051 6.348 16.097 1.00 92.44 186 PHE A CA 1
ATOM 1460 C C . PHE A 1 186 ? -3.654 6.937 16.310 1.00 92.44 186 PHE A C 1
ATOM 1462 O O . PHE A 1 186 ? -3.447 8.130 16.089 1.00 92.44 186 PHE A O 1
ATOM 1469 N N . HIS A 1 187 ? -2.683 6.089 16.658 1.00 87.38 187 HIS A N 1
ATOM 1470 C CA . HIS A 1 187 ? -1.276 6.483 16.793 1.00 87.38 187 HIS A CA 1
ATOM 1471 C C . HIS A 1 187 ? -0.386 5.640 15.871 1.00 87.38 187 HIS A C 1
ATOM 1473 O O . HIS A 1 187 ? -0.037 4.506 16.217 1.00 87.38 187 HIS A O 1
ATOM 1479 N N . PRO A 1 188 ? 0.013 6.159 14.696 1.00 77.44 188 PRO A N 1
ATOM 1480 C CA . PRO A 1 188 ? 0.859 5.412 13.776 1.00 77.44 188 PRO A CA 1
ATOM 1481 C C . PRO A 1 188 ? 2.258 5.193 14.364 1.00 77.44 188 PRO A C 1
ATOM 1483 O O . PRO A 1 188 ? 2.860 6.102 14.932 1.00 77.44 188 PRO A O 1
ATOM 1486 N N . GLY A 1 189 ? 2.781 3.971 14.223 1.00 67.75 189 GLY A N 1
ATOM 1487 C CA . GLY A 1 189 ? 4.176 3.642 14.547 1.00 67.75 189 GLY A CA 1
ATOM 1488 C C . GLY A 1 189 ? 4.538 3.639 16.037 1.00 67.75 189 GLY A C 1
ATOM 1489 O O . GLY A 1 189 ? 5.704 3.439 16.365 1.00 67.75 189 GLY A O 1
ATOM 1490 N N . LYS A 1 190 ? 3.572 3.832 16.945 1.00 75.19 190 LYS A N 1
ATOM 1491 C CA . LYS A 1 190 ? 3.802 3.758 18.392 1.00 75.19 190 LYS A CA 1
ATOM 1492 C C . LYS A 1 190 ? 3.412 2.389 18.941 1.00 75.19 190 LYS A C 1
ATOM 1494 O O . LYS A 1 190 ? 2.359 1.851 18.597 1.00 75.19 190 LYS A O 1
ATOM 1499 N N . GLN A 1 191 ? 4.246 1.856 19.833 1.00 69.31 191 GLN A N 1
ATOM 1500 C CA . GLN A 1 191 ? 3.820 0.779 20.720 1.00 69.31 191 GLN A CA 1
ATOM 1501 C C . GLN A 1 191 ? 2.858 1.364 21.747 1.00 69.31 191 GLN A C 1
ATOM 1503 O O . GLN A 1 191 ? 3.194 2.297 22.473 1.00 69.31 191 GLN A O 1
ATOM 1508 N N . ILE A 1 192 ? 1.650 0.831 21.755 1.00 80.00 192 ILE A N 1
ATOM 1509 C CA . ILE A 1 192 ? 0.568 1.227 22.645 1.00 80.00 192 ILE A CA 1
ATOM 1510 C C . ILE A 1 192 ? -0.152 -0.038 23.110 1.00 80.00 192 ILE A C 1
ATOM 1512 O O . ILE A 1 192 ? 0.100 -1.125 22.590 1.00 80.00 192 ILE A O 1
ATOM 1516 N N . ASN A 1 193 ? -1.069 0.114 24.060 1.00 80.56 193 ASN A N 1
ATOM 1517 C CA . ASN A 1 193 ? -1.714 -1.013 24.733 1.00 80.56 193 ASN A CA 1
ATOM 1518 C C . ASN A 1 193 ? -2.541 -1.915 23.797 1.00 80.56 193 ASN A C 1
ATOM 1520 O O . ASN A 1 193 ? -2.699 -3.094 24.099 1.00 80.56 193 ASN A O 1
ATOM 1524 N N . LEU A 1 194 ? -3.032 -1.394 22.663 1.00 87.81 194 LEU A N 1
ATOM 1525 C CA . LEU A 1 194 ? -3.742 -2.177 21.649 1.00 87.81 194 LEU A CA 1
ATOM 1526 C C . LEU A 1 194 ? -3.112 -2.013 20.263 1.00 87.81 194 LEU A C 1
ATOM 1528 O O . LEU A 1 194 ? -3.239 -0.967 19.622 1.00 87.81 194 LEU A O 1
ATOM 1532 N N . ALA A 1 195 ? -2.493 -3.092 19.786 1.00 90.88 195 ALA A N 1
ATOM 1533 C CA . ALA A 1 195 ? -1.981 -3.212 18.428 1.00 90.88 195 ALA A CA 1
ATOM 1534 C C . ALA A 1 195 ? -2.813 -4.232 17.638 1.00 90.88 195 ALA A C 1
ATOM 1536 O O . ALA A 1 195 ? -2.838 -5.417 17.966 1.00 90.88 195 ALA A O 1
ATOM 1537 N N . LEU A 1 196 ? -3.480 -3.778 16.577 1.00 92.19 196 LEU A N 1
ATOM 1538 C CA . LEU A 1 196 ? -4.156 -4.654 15.625 1.00 92.19 196 LEU A CA 1
ATOM 1539 C C . LEU A 1 196 ? -3.140 -5.179 14.604 1.00 92.19 196 LEU A C 1
ATOM 1541 O O . LEU A 1 196 ? -2.643 -4.423 13.766 1.00 92.19 196 LEU A O 1
ATOM 1545 N N . GLU A 1 197 ? -2.858 -6.479 14.648 1.00 93.19 197 GLU A N 1
ATOM 1546 C CA . GLU A 1 197 ? -2.027 -7.149 13.648 1.00 93.19 197 GLU A CA 1
ATOM 1547 C C . GLU A 1 197 ? -2.855 -7.584 12.432 1.00 93.19 197 GLU A C 1
ATOM 1549 O O . GLU A 1 197 ? -3.703 -8.471 12.514 1.00 93.19 197 GLU A O 1
ATOM 1554 N N . VAL A 1 198 ? -2.559 -7.004 11.270 1.00 94.44 198 VAL A N 1
ATOM 1555 C CA . VAL A 1 198 ? -3.171 -7.355 9.987 1.00 94.44 198 VAL A CA 1
ATOM 1556 C C . VAL A 1 198 ? -2.164 -8.125 9.142 1.00 94.44 198 VAL A C 1
ATOM 1558 O O . VAL A 1 198 ? -1.155 -7.587 8.685 1.00 94.44 198 VAL A O 1
ATOM 1561 N N . LYS A 1 199 ? -2.443 -9.407 8.912 1.00 94.50 199 LYS A N 1
ATOM 1562 C CA . LYS A 1 199 ? -1.600 -10.289 8.097 1.00 94.50 199 LYS A CA 1
ATOM 1563 C C . LYS A 1 199 ? -2.228 -10.440 6.719 1.00 94.50 199 LYS A C 1
ATOM 1565 O O . LYS A 1 199 ? -3.231 -11.131 6.564 1.00 94.50 199 LYS A O 1
ATOM 1570 N N . ALA A 1 200 ? -1.652 -9.779 5.719 1.00 92.88 200 ALA A N 1
ATOM 1571 C CA . ALA A 1 200 ? -2.083 -9.960 4.342 1.00 92.88 200 ALA A CA 1
ATOM 1572 C C . ALA A 1 200 ? -1.606 -11.330 3.837 1.00 92.88 200 ALA A C 1
ATOM 1574 O O . ALA A 1 200 ? -0.428 -11.670 3.947 1.00 92.88 200 ALA A O 1
ATOM 1575 N N . HIS A 1 201 ? -2.535 -12.112 3.290 1.00 91.12 201 HIS A N 1
ATOM 1576 C CA . HIS A 1 201 ? -2.273 -13.444 2.759 1.00 91.12 201 HIS A CA 1
ATOM 1577 C C . HIS A 1 201 ? -2.465 -13.456 1.241 1.00 91.12 201 HIS A C 1
ATOM 1579 O O . HIS A 1 201 ? -3.452 -12.929 0.728 1.00 91.12 201 HIS A O 1
ATOM 1585 N N . TYR A 1 202 ? -1.523 -14.075 0.533 1.00 92.50 202 TYR A N 1
ATOM 1586 C CA . TYR A 1 202 ? -1.610 -14.340 -0.897 1.00 92.50 202 TYR A CA 1
ATOM 1587 C C . TYR A 1 202 ? -1.380 -15.842 -1.121 1.00 92.50 202 TYR A C 1
ATOM 1589 O O . TYR A 1 202 ? -0.317 -16.335 -0.742 1.00 92.50 202 TYR A O 1
ATOM 1597 N N . PRO A 1 203 ? -2.342 -16.584 -1.701 1.00 90.81 203 PRO A N 1
ATOM 1598 C CA . PRO A 1 203 ? -2.245 -18.043 -1.800 1.00 90.81 203 PRO A CA 1
ATOM 1599 C C . PRO A 1 203 ? -1.001 -18.538 -2.546 1.00 90.81 203 PRO A C 1
ATOM 1601 O O . PRO A 1 203 ? -0.380 -19.517 -2.143 1.00 90.81 203 PRO A O 1
ATOM 1604 N N . ASP A 1 204 ? -0.592 -17.824 -3.597 1.00 91.38 204 ASP A N 1
ATOM 1605 C CA . ASP A 1 204 ? 0.573 -18.183 -4.410 1.00 91.38 204 ASP A CA 1
ATOM 1606 C C . ASP A 1 204 ? 1.888 -17.562 -3.893 1.00 91.38 204 ASP A C 1
ATOM 1608 O O . ASP A 1 204 ? 2.889 -17.579 -4.607 1.00 91.38 204 ASP A O 1
ATOM 1612 N N . ASP A 1 205 ? 1.937 -17.023 -2.665 1.00 92.06 205 ASP A N 1
ATOM 1613 C CA . ASP A 1 205 ? 3.139 -16.353 -2.132 1.00 92.06 205 ASP A CA 1
ATOM 1614 C C . ASP A 1 205 ? 4.361 -17.278 -2.134 1.00 92.06 205 ASP A C 1
ATOM 1616 O O . ASP A 1 205 ? 5.420 -16.933 -2.656 1.00 92.06 205 ASP A O 1
ATOM 1620 N N . ALA A 1 206 ? 4.191 -18.507 -1.643 1.00 88.94 206 ALA A N 1
ATOM 1621 C CA . ALA A 1 206 ? 5.257 -19.505 -1.620 1.00 88.94 206 ALA A CA 1
ATOM 1622 C C . ALA A 1 206 ? 5.726 -19.898 -3.030 1.00 88.94 206 ALA A C 1
ATOM 1624 O O . ALA A 1 206 ? 6.914 -20.137 -3.245 1.00 88.94 206 ALA A O 1
ATOM 1625 N N . LYS A 1 207 ? 4.801 -19.946 -3.995 1.00 88.69 207 LYS A N 1
ATOM 1626 C CA . LYS A 1 207 ? 5.098 -20.267 -5.394 1.00 88.69 207 LYS A CA 1
ATOM 1627 C C . LYS A 1 207 ? 5.877 -19.139 -6.066 1.00 88.69 207 LYS A C 1
ATOM 1629 O O . LYS A 1 207 ? 6.876 -19.416 -6.720 1.00 88.69 207 LYS A O 1
ATOM 1634 N N . ASP A 1 208 ? 5.467 -17.888 -5.871 1.00 85.75 208 ASP A N 1
ATOM 1635 C CA . ASP A 1 208 ? 6.185 -16.716 -6.384 1.00 85.75 208 ASP A CA 1
ATOM 1636 C C . ASP A 1 208 ? 7.588 -16.606 -5.759 1.00 85.75 208 ASP A C 1
ATOM 1638 O O . ASP A 1 208 ? 8.546 -16.218 -6.429 1.00 85.75 208 ASP A O 1
ATOM 1642 N N . CYS A 1 209 ? 7.734 -16.988 -4.486 1.00 85.75 209 CYS A N 1
ATOM 1643 C CA . CYS A 1 209 ? 9.006 -16.937 -3.767 1.00 85.75 209 CYS A CA 1
ATOM 1644 C C . CYS A 1 209 ? 9.896 -18.172 -3.961 1.00 85.75 209 CYS A C 1
ATOM 1646 O O . CYS A 1 209 ? 11.068 -18.124 -3.582 1.00 85.75 209 CYS A O 1
ATOM 1648 N N . SER A 1 210 ? 9.400 -19.260 -4.560 1.00 84.00 210 SER A N 1
ATOM 1649 C CA . SER A 1 210 ? 10.164 -20.511 -4.698 1.00 84.00 210 SER A CA 1
ATOM 1650 C C . SER A 1 210 ? 11.482 -20.315 -5.456 1.00 84.00 210 SER A C 1
ATOM 1652 O O . SER A 1 210 ? 12.485 -20.952 -5.133 1.00 84.00 210 SER A O 1
ATOM 1654 N N . VAL A 1 211 ? 11.512 -19.368 -6.400 1.00 76.12 211 VAL A N 1
ATOM 1655 C CA . VAL A 1 211 ? 12.690 -19.009 -7.207 1.00 76.12 211 VAL A CA 1
ATOM 1656 C C . VAL A 1 211 ? 13.880 -18.573 -6.341 1.00 76.12 211 VAL A C 1
ATOM 1658 O O . VAL A 1 211 ? 15.028 -18.830 -6.701 1.00 76.12 211 VAL A O 1
ATOM 1661 N N . LEU A 1 212 ? 13.641 -17.975 -5.169 1.00 64.75 212 LEU A N 1
ATOM 1662 C CA . LEU A 1 212 ? 14.712 -17.629 -4.227 1.00 64.75 212 LEU A CA 1
ATOM 1663 C C . LEU A 1 212 ? 15.339 -18.855 -3.576 1.00 64.75 212 LEU A C 1
ATOM 1665 O O . LEU A 1 212 ? 16.547 -18.908 -3.355 1.00 64.75 212 LEU A O 1
ATOM 1669 N N . PHE A 1 213 ? 14.503 -19.832 -3.240 1.00 66.62 213 PHE A N 1
ATOM 1670 C CA . PHE A 1 213 ? 14.917 -21.016 -2.502 1.00 66.62 213 PHE A CA 1
ATOM 1671 C C . PHE A 1 213 ? 15.615 -22.030 -3.408 1.00 66.62 213 PHE A C 1
ATOM 1673 O O . PHE A 1 213 ? 16.504 -22.743 -2.948 1.00 66.62 213 PHE A O 1
ATOM 1680 N N . ILE A 1 214 ? 15.301 -22.031 -4.708 1.00 62.50 214 ILE A N 1
ATOM 1681 C CA . ILE A 1 214 ? 16.002 -22.847 -5.711 1.00 62.50 214 ILE A CA 1
ATOM 1682 C C . ILE A 1 214 ? 17.478 -22.425 -5.831 1.00 62.50 214 ILE A C 1
ATOM 1684 O O . ILE A 1 214 ? 18.354 -23.281 -5.933 1.00 62.50 214 ILE A O 1
ATOM 1688 N N . ASN A 1 215 ? 17.781 -21.126 -5.731 1.00 53.62 215 ASN A N 1
ATOM 1689 C CA . ASN A 1 215 ? 19.158 -20.625 -5.822 1.00 53.62 215 ASN A CA 1
ATOM 1690 C C . ASN A 1 215 ? 19.947 -20.704 -4.501 1.00 53.62 215 ASN A C 1
ATOM 1692 O O . ASN A 1 215 ? 21.173 -20.635 -4.524 1.00 53.62 215 ASN A O 1
ATOM 1696 N N . MET A 1 216 ? 19.286 -20.900 -3.354 1.00 51.12 216 MET A N 1
ATOM 1697 C CA . MET A 1 216 ? 19.965 -21.054 -2.057 1.00 51.12 216 MET A CA 1
ATOM 1698 C C . MET A 1 216 ? 20.517 -22.466 -1.802 1.00 51.12 216 MET A C 1
ATOM 1700 O O . MET A 1 216 ? 21.346 -22.637 -0.912 1.00 51.12 216 MET A O 1
ATOM 1704 N N . LEU A 1 217 ? 20.143 -23.470 -2.604 1.00 50.94 217 LEU A N 1
ATOM 1705 C CA . LEU A 1 217 ? 20.718 -24.822 -2.520 1.00 50.94 217 LEU A CA 1
ATOM 1706 C C . LEU A 1 217 ? 22.213 -24.883 -2.894 1.00 50.94 217 LEU A C 1
ATOM 1708 O O . LEU A 1 217 ? 22.877 -25.866 -2.566 1.00 50.94 217 LEU A O 1
ATOM 1712 N N . TRP A 1 218 ? 22.754 -23.831 -3.518 1.00 47.44 218 TRP A N 1
ATOM 1713 C CA . TRP A 1 218 ? 24.183 -23.687 -3.828 1.00 47.44 218 TRP A CA 1
ATOM 1714 C C . TRP A 1 218 ? 25.024 -23.166 -2.654 1.00 47.44 218 TRP A C 1
ATOM 1716 O O . TRP A 1 218 ? 26.246 -23.258 -2.698 1.00 47.44 218 TRP A O 1
ATOM 1726 N N . LEU A 1 219 ? 24.397 -22.653 -1.591 1.00 49.34 219 LEU A N 1
ATOM 1727 C CA . LEU A 1 219 ? 25.075 -22.147 -0.391 1.00 49.34 219 LEU A CA 1
ATOM 1728 C C . LEU A 1 219 ? 25.140 -23.213 0.710 1.00 49.34 219 LEU A C 1
ATOM 1730 O O . LEU A 1 219 ? 24.876 -22.931 1.880 1.00 49.34 219 LEU A O 1
ATOM 1734 N N . LYS A 1 220 ? 25.481 -24.458 0.357 1.00 41.88 220 LYS A N 1
ATOM 1735 C CA . LYS A 1 220 ? 25.938 -25.396 1.385 1.00 41.88 220 LYS A CA 1
ATOM 1736 C C . LYS A 1 220 ? 27.327 -24.943 1.853 1.00 41.88 220 LYS A C 1
ATOM 1738 O O . LYS A 1 220 ? 28.202 -24.789 1.003 1.00 41.88 220 LYS A O 1
ATOM 1743 N N . PRO A 1 221 ? 27.542 -24.711 3.159 1.00 53.69 221 PRO A N 1
ATOM 1744 C CA . PRO A 1 221 ? 28.889 -24.514 3.671 1.00 53.69 221 PRO A CA 1
ATOM 1745 C C . PRO A 1 221 ? 29.683 -25.804 3.430 1.00 53.69 221 PRO A C 1
ATOM 1747 O O . PRO A 1 221 ? 29.203 -26.888 3.773 1.00 53.69 221 PRO A O 1
ATOM 1750 N N . ASN A 1 222 ? 30.843 -25.670 2.784 1.00 46.50 222 ASN A N 1
ATOM 1751 C CA . ASN A 1 222 ? 31.882 -26.702 2.787 1.00 46.50 222 ASN A CA 1
ATOM 1752 C C . ASN A 1 222 ? 32.439 -26.872 4.201 1.00 46.50 222 ASN A C 1
ATOM 1754 O O . ASN A 1 222 ? 32.585 -25.833 4.888 1.00 46.50 222 ASN A O 1
#

Foldseek 3Di:
DLVVLLVVLVVVQADLVLSCLLVVPLDLQCQQDPVSSVVVSVCSVPDPDDPDDDPPDDDPDDDDDDDDDDDDDDDDDDDDDDDDDPDPPRPQGLQQRCLSPVCLDPVVLVVLLVVVVVVPDPDQEEEEDEDGQPLNVVSLVVSVVVSCVVPVPRDCPCSVVSVVSSRQSSRVNRVVVSQVSNNHHYDYPDDDPYYHYHYDDDPCSCVSCVVVVVVCVVPDDD

Radius of gyration: 19.62 Å; chains: 1; bounding box: 56×47×48 Å

InterPro domains:
  IPR039894 tRNA pseudouridine synthase Pus10-like [PTHR21568] (6-212)
  IPR048742 Pus10, N-terminal, eukaryotes [PF21237] (93-213)

Organism: Meganyctiphanes norvegica (NCBI:txid48144)